Protein AF-A0A859FAZ6-F1 (afdb_monomer)

Sequence (231 aa):
MNSRKVVFLFNSTLLIGTGFGFLMGFVLDFQTHINDIANFSFGGLFTIAITAAIWTVIAQMGFFAYLTIHRFGLGIFKSTSLWNKVQLVIIAFALFDLMFFRHYFFAEEGELVYGYAIMPLLLLGYALIVAYIKVRETDRSAFIPTIFFMVVVTSIEWIPALRENDMTFLLNAIVALLVANTWQILVLHRLHRQPNGKQPNVAAVQQREEKELQERKQEASAKKKKKRRKK

Organism: NCBI:txid2592382

Solvent-accessible surface area (backbone atoms only — not comparable to full-atom values): 12167 Å² total; per-residue (Å²): 135,56,71,68,56,52,52,47,52,49,54,52,30,39,52,52,3,15,50,54,7,23,52,44,41,45,62,75,45,39,70,60,54,51,51,27,56,76,68,73,44,58,66,66,62,52,50,37,37,52,52,14,35,50,36,15,50,47,33,51,53,48,51,57,50,44,57,51,51,53,54,49,43,44,65,72,57,71,31,69,69,59,38,48,52,52,42,52,53,50,36,53,47,44,41,47,48,55,17,50,52,49,34,74,76,68,59,58,96,87,63,58,65,73,74,37,42,57,63,41,50,52,45,48,53,51,18,50,52,54,16,52,55,44,26,76,77,67,42,76,81,49,30,58,63,36,32,32,45,53,41,39,46,48,50,62,67,40,44,75,42,68,75,48,98,43,68,68,57,37,52,28,44,50,51,2,30,51,50,17,44,49,48,49,70,59,44,52,62,57,62,66,70,48,65,88,92,52,80,69,50,72,68,55,48,50,54,48,53,50,48,54,50,48,51,52,51,52,53,52,50,52,52,51,52,57,55,63,76,74,108

InterPro domains:
  IPR024164 KinB-signalling pathway activation protein [PF14089] (17-191)
  IPR024164 KinB-signalling pathway activation protein [PIRSF029886] (1-194)
  IPR024164 KinB-signalling pathway activation protein [SM01251] (17-192)

Mean predicted aligned error: 8.71 Å

pLDDT: mean 91.32, std 9.41, range [47.31, 98.75]

Secondary structure (DSSP, 8-state):
--HHHHHHHHHHHHHHHHHHHHHHHHHHTHHHHHHHHHTT--HHHHHHHHHHHHHHHHHHHHHHHHHHHHHHHHHHH--HHHHHHHHHHHHHHHHHHHHHHHHHHHPPTT--GGGGGHHHHHHHHHHHHHHHHHHHHS-GGGHHHHHHIIIIIHHHHHHHHHTS--HHHHHHHHHHHHHHHHHHHHHHHHHHHSPTT----HHHHHHHHHHHHHHHHHHHHHHHHHHHTT-

Structure (mmCIF, N/CA/C/O backbone):
data_AF-A0A859FAZ6-F1
#
_entry.id   AF-A0A859FAZ6-F1
#
loop_
_atom_site.group_PDB
_atom_site.id
_atom_site.type_symbol
_atom_site.label_atom_id
_atom_site.label_alt_id
_atom_site.label_comp_id
_atom_site.label_asym_id
_atom_site.label_entity_id
_atom_site.label_seq_id
_atom_site.pdbx_PDB_ins_code
_atom_site.Cartn_x
_atom_site.Cartn_y
_atom_site.Cartn_z
_atom_site.occupancy
_atom_site.B_iso_or_equiv
_atom_site.auth_seq_id
_atom_site.auth_comp_id
_atom_site.auth_asym_id
_atom_site.auth_atom_id
_atom_site.pdbx_PDB_model_num
ATOM 1 N N . MET A 1 1 ? -8.464 11.607 15.762 1.00 71.94 1 MET A N 1
ATOM 2 C CA . MET A 1 1 ? -7.135 12.043 15.268 1.00 71.94 1 MET A CA 1
ATOM 3 C C . MET A 1 1 ? -7.153 13.563 15.122 1.00 71.94 1 MET A C 1
ATOM 5 O O . MET A 1 1 ? -8.221 14.081 14.837 1.00 71.94 1 MET A O 1
ATOM 9 N N . ASN A 1 2 ? -6.051 14.281 15.363 1.00 85.94 2 ASN A N 1
ATOM 10 C CA . ASN A 1 2 ? -5.964 15.725 15.075 1.00 85.94 2 ASN A CA 1
ATOM 11 C C . ASN A 1 2 ? -5.147 15.963 13.792 1.00 85.94 2 ASN A C 1
ATOM 13 O O . ASN A 1 2 ? -4.460 15.047 13.335 1.00 85.94 2 ASN A O 1
ATOM 17 N N . SER A 1 3 ? -5.183 17.177 13.236 1.00 87.31 3 SER A N 1
ATOM 18 C CA . SER A 1 3 ? -4.532 17.487 11.953 1.00 87.31 3 SER A CA 1
ATOM 19 C C . SER A 1 3 ? -3.029 17.197 11.956 1.00 87.31 3 SER A C 1
ATOM 21 O O . SER A 1 3 ? -2.509 16.657 10.989 1.00 87.31 3 SER A O 1
ATOM 23 N N . ARG A 1 4 ? -2.331 17.440 13.076 1.00 88.38 4 ARG A N 1
ATOM 24 C CA . ARG A 1 4 ? -0.891 17.142 13.200 1.00 88.38 4 ARG A CA 1
ATOM 25 C C . ARG A 1 4 ? -0.574 15.658 12.998 1.00 88.38 4 ARG A C 1
ATOM 27 O O . ARG A 1 4 ? 0.403 15.330 12.339 1.00 88.38 4 ARG A O 1
ATOM 34 N N . LYS A 1 5 ? -1.400 14.760 13.542 1.00 89.62 5 LYS A N 1
ATOM 35 C CA . LYS A 1 5 ? -1.218 13.307 13.386 1.00 89.62 5 LYS A CA 1
ATOM 36 C C . LYS A 1 5 ? -1.544 12.829 11.975 1.00 89.62 5 LYS A C 1
ATOM 38 O O . LYS A 1 5 ? -0.875 11.926 11.493 1.00 89.62 5 LYS A O 1
ATOM 43 N N . VAL A 1 6 ? -2.539 13.438 11.325 1.00 90.94 6 VAL A N 1
ATOM 44 C CA . VAL A 1 6 ? -2.858 13.158 9.915 1.00 90.94 6 VAL A CA 1
ATOM 45 C C . VAL A 1 6 ? -1.680 13.561 9.029 1.00 90.94 6 VAL A C 1
ATOM 47 O O . VAL A 1 6 ? -1.211 12.742 8.251 1.00 90.94 6 VAL A O 1
ATOM 50 N N . VAL A 1 7 ? -1.151 14.776 9.208 1.00 93.62 7 VAL A N 1
ATOM 51 C CA . VAL A 1 7 ? 0.014 15.273 8.456 1.00 93.62 7 VAL A CA 1
ATOM 52 C C . VAL A 1 7 ? 1.252 14.418 8.721 1.00 93.62 7 VAL A C 1
ATOM 54 O O . VAL A 1 7 ? 1.963 14.071 7.786 1.00 93.62 7 VAL A O 1
ATOM 57 N N . PHE A 1 8 ? 1.496 14.018 9.974 1.00 94.94 8 PHE A N 1
ATOM 58 C CA . PHE A 1 8 ? 2.582 13.090 10.296 1.00 94.94 8 PHE A CA 1
ATOM 59 C C . PHE A 1 8 ? 2.412 11.747 9.580 1.00 94.94 8 PHE A C 1
ATOM 61 O O . PHE A 1 8 ? 3.362 11.264 8.968 1.00 94.94 8 PHE A O 1
ATOM 68 N N . LEU A 1 9 ? 1.222 11.139 9.642 1.00 95.62 9 LEU A N 1
ATOM 69 C CA . LEU A 1 9 ? 0.952 9.868 8.972 1.00 95.62 9 LEU A CA 1
ATOM 70 C C . LEU A 1 9 ? 1.162 10.001 7.464 1.00 95.62 9 LEU A C 1
ATOM 72 O O . LEU A 1 9 ? 1.828 9.160 6.875 1.00 95.62 9 LEU A O 1
ATOM 76 N N . PHE A 1 10 ? 0.653 11.077 6.867 1.00 96.44 10 PHE A N 1
ATOM 77 C CA . PHE A 1 10 ? 0.827 11.375 5.453 1.00 96.44 10 PHE A CA 1
ATOM 78 C C . PHE A 1 10 ? 2.316 11.491 5.098 1.00 96.44 10 PHE A C 1
ATOM 80 O O . PHE A 1 10 ? 2.834 10.668 4.354 1.00 96.44 10 PHE A O 1
ATOM 87 N N . ASN A 1 11 ? 3.052 12.422 5.707 1.00 97.38 11 ASN A N 1
ATOM 88 C CA . ASN A 1 11 ? 4.456 12.657 5.358 1.00 97.38 11 ASN A CA 1
ATOM 89 C C . ASN A 1 11 ? 5.357 11.449 5.649 1.00 97.38 11 ASN A C 1
ATOM 91 O O . ASN A 1 11 ? 6.229 11.136 4.846 1.00 97.38 11 ASN A O 1
ATOM 95 N N . SER A 1 12 ? 5.144 10.746 6.768 1.00 97.69 12 SER A N 1
ATOM 96 C CA . SER A 1 12 ? 5.925 9.541 7.085 1.00 97.69 12 SER A CA 1
ATOM 97 C C . SER A 1 12 ? 5.640 8.399 6.114 1.00 97.69 12 SER A C 1
ATOM 99 O O . SER A 1 12 ? 6.580 7.752 5.668 1.00 97.69 12 SER A O 1
ATOM 101 N N . THR A 1 13 ? 4.375 8.189 5.731 1.00 97.94 13 THR A N 1
ATOM 102 C CA . THR A 1 13 ? 4.030 7.197 4.702 1.00 97.94 13 THR A CA 1
ATOM 103 C C . THR A 1 13 ? 4.660 7.576 3.371 1.00 97.94 13 THR A C 1
ATOM 105 O O . THR A 1 13 ? 5.295 6.728 2.760 1.00 97.94 13 THR A O 1
ATOM 108 N N . LEU A 1 14 ? 4.529 8.845 2.956 1.00 98.12 14 LEU A N 1
ATOM 109 C CA . LEU A 1 14 ? 5.081 9.344 1.699 1.00 98.12 14 LEU A CA 1
ATOM 110 C C . LEU A 1 14 ? 6.587 9.096 1.635 1.00 98.12 14 LEU A C 1
ATOM 112 O O . LEU A 1 14 ? 7.068 8.517 0.670 1.00 98.12 14 LEU A O 1
ATOM 116 N N . LEU A 1 15 ? 7.317 9.465 2.686 1.00 98.25 15 LEU A N 1
ATOM 117 C CA . LEU A 1 15 ? 8.766 9.313 2.742 1.00 98.25 15 LEU A CA 1
ATOM 118 C C . LEU A 1 15 ? 9.205 7.841 2.762 1.00 98.25 15 LEU A C 1
ATOM 120 O O . LEU A 1 15 ? 10.119 7.471 2.032 1.00 98.25 15 LEU A O 1
ATOM 124 N N . ILE A 1 16 ? 8.554 6.996 3.566 1.00 98.19 16 ILE A N 1
ATOM 125 C CA . ILE A 1 16 ? 8.920 5.579 3.696 1.00 98.19 16 ILE A CA 1
ATOM 126 C C . ILE A 1 16 ? 8.551 4.802 2.424 1.00 98.19 16 ILE A C 1
ATOM 128 O O . ILE A 1 16 ? 9.395 4.089 1.889 1.00 98.19 16 ILE A O 1
ATOM 132 N N . GLY A 1 17 ? 7.332 4.966 1.905 1.00 98.06 17 GLY A N 1
ATOM 133 C CA . GLY A 1 17 ? 6.891 4.312 0.669 1.00 98.06 17 GLY A CA 1
ATOM 134 C C . GLY A 1 17 ? 7.723 4.745 -0.536 1.00 98.06 17 GLY A C 1
ATOM 135 O O . GLY A 1 17 ? 8.262 3.893 -1.241 1.00 98.06 17 GLY A O 1
ATOM 136 N N . THR A 1 18 ? 7.936 6.057 -0.708 1.00 98.25 18 THR A N 1
ATOM 137 C CA . THR A 1 18 ? 8.778 6.582 -1.795 1.00 98.25 18 THR A CA 1
ATOM 138 C C . THR A 1 18 ? 10.213 6.096 -1.654 1.00 98.25 18 THR A C 1
ATOM 140 O O . THR A 1 18 ? 10.812 5.698 -2.642 1.00 98.25 18 THR A O 1
ATOM 143 N N . GLY A 1 19 ? 10.766 6.082 -0.437 1.00 98.19 19 GLY A N 1
ATOM 144 C CA . GLY A 1 19 ? 12.132 5.629 -0.191 1.00 98.19 19 GLY A CA 1
ATOM 145 C C . GLY A 1 19 ? 12.348 4.164 -0.572 1.00 98.19 19 GLY A C 1
ATOM 146 O O . GLY A 1 19 ? 13.269 3.858 -1.322 1.00 98.19 19 GLY A O 1
ATOM 147 N N . PHE A 1 20 ? 11.484 3.255 -0.115 1.00 97.94 20 PHE A N 1
ATOM 148 C CA . PHE A 1 20 ? 11.601 1.835 -0.466 1.00 97.94 20 PHE A CA 1
ATOM 149 C C . PHE A 1 20 ? 11.246 1.555 -1.933 1.00 97.94 20 PHE A C 1
ATOM 151 O O . PHE A 1 20 ? 11.905 0.728 -2.559 1.00 97.94 20 PHE A O 1
ATOM 158 N N . GLY A 1 21 ? 10.264 2.257 -2.506 1.00 97.06 21 GLY A N 1
ATOM 159 C CA . GLY A 1 21 ? 9.939 2.151 -3.931 1.00 97.06 21 GLY A CA 1
ATOM 160 C C . GLY A 1 21 ? 11.066 2.668 -4.831 1.00 97.06 21 GLY A C 1
ATOM 161 O O . GLY A 1 21 ? 11.397 2.032 -5.829 1.00 97.06 21 GLY A O 1
ATOM 162 N N . PHE A 1 22 ? 11.718 3.768 -4.446 1.00 97.12 22 PHE A N 1
ATOM 163 C CA . PHE A 1 22 ? 12.912 4.285 -5.114 1.00 97.12 22 PHE A CA 1
ATOM 164 C C . PHE A 1 22 ? 14.051 3.269 -5.058 1.00 97.12 22 PHE A C 1
ATOM 166 O O . PHE A 1 22 ? 14.628 2.951 -6.092 1.00 97.12 22 PHE A O 1
ATOM 173 N N . LEU A 1 23 ? 14.340 2.714 -3.874 1.00 97.38 23 LEU A N 1
ATOM 174 C CA . LEU A 1 23 ? 15.365 1.678 -3.720 1.00 97.38 23 LEU A CA 1
ATOM 175 C C . LEU A 1 23 ? 15.068 0.462 -4.600 1.00 97.38 23 LEU A C 1
ATOM 177 O O . LEU A 1 23 ? 15.973 -0.051 -5.248 1.00 97.38 23 LEU A O 1
ATOM 181 N N . MET A 1 24 ? 13.807 0.030 -4.665 1.00 96.56 24 MET A N 1
ATOM 182 C CA . MET A 1 24 ? 13.418 -1.089 -5.517 1.00 96.56 24 MET A CA 1
ATOM 183 C C . MET A 1 24 ? 13.614 -0.770 -7.003 1.00 96.56 24 MET A C 1
ATOM 185 O O . MET A 1 24 ? 14.207 -1.570 -7.718 1.00 96.56 24 MET A O 1
ATOM 189 N N . GLY A 1 25 ? 13.163 0.398 -7.470 1.00 94.50 25 GLY A N 1
ATOM 190 C CA . GLY A 1 25 ? 13.340 0.821 -8.867 1.00 94.50 25 GLY A CA 1
ATOM 191 C C . GLY A 1 25 ? 14.808 0.963 -9.256 1.00 94.50 25 GLY A C 1
ATOM 192 O O . GLY A 1 25 ? 15.218 0.511 -10.318 1.00 94.50 25 GLY A O 1
ATOM 193 N N . PHE A 1 26 ? 15.618 1.501 -8.346 1.00 95.50 26 PHE A N 1
ATOM 194 C CA . PHE A 1 26 ? 17.058 1.597 -8.529 1.00 95.50 26 PHE A CA 1
ATOM 195 C C . PHE A 1 26 ? 17.720 0.217 -8.634 1.00 95.50 26 PHE A C 1
ATOM 197 O O . PHE A 1 26 ? 18.589 0.026 -9.474 1.00 95.50 26 PHE A O 1
ATOM 204 N N . VAL A 1 27 ? 17.319 -0.752 -7.803 1.00 96.12 27 VAL A N 1
ATOM 205 C CA . VAL A 1 27 ? 17.877 -2.116 -7.832 1.00 96.12 27 VAL A CA 1
ATOM 206 C C . VAL A 1 27 ? 17.471 -2.875 -9.096 1.00 96.12 27 VAL A C 1
ATOM 208 O O . VAL A 1 27 ? 18.296 -3.609 -9.636 1.00 96.12 27 VAL A O 1
ATOM 211 N N . LEU A 1 28 ? 16.236 -2.701 -9.573 1.00 93.94 28 LEU A N 1
ATOM 212 C CA . LEU A 1 28 ? 15.735 -3.396 -10.764 1.00 93.94 28 LEU A CA 1
ATOM 213 C C . LEU A 1 28 ? 16.517 -3.014 -12.031 1.00 93.94 28 LEU A C 1
ATOM 215 O O . LEU A 1 28 ? 16.890 -3.904 -12.788 1.00 93.94 28 LEU A O 1
ATOM 219 N N . ASP A 1 29 ? 16.870 -1.735 -12.190 1.00 90.38 29 ASP A N 1
ATOM 220 C CA . ASP A 1 29 ? 17.663 -1.236 -13.325 1.00 90.38 29 ASP A CA 1
ATOM 221 C C . ASP A 1 29 ? 19.025 -0.681 -12.872 1.00 90.38 29 ASP A C 1
ATOM 223 O O . ASP A 1 29 ? 19.455 0.406 -13.274 1.00 90.38 29 ASP A O 1
ATOM 227 N N . PHE A 1 30 ? 19.711 -1.414 -11.992 1.00 93.12 30 PHE A N 1
ATOM 228 C CA . PHE A 1 30 ? 20.917 -0.943 -11.299 1.00 93.12 30 PHE A CA 1
ATOM 229 C C . PHE A 1 30 ? 22.013 -0.433 -12.239 1.00 93.12 30 PHE A C 1
ATOM 231 O O . PHE A 1 30 ? 22.544 0.660 -12.040 1.00 93.12 30 PHE A O 1
ATOM 238 N N . GLN A 1 31 ? 22.344 -1.194 -13.287 1.00 92.19 31 GLN A N 1
ATOM 239 C CA . GLN A 1 31 ? 23.426 -0.822 -14.202 1.00 92.19 31 GLN A CA 1
ATOM 240 C C . GLN A 1 31 ? 23.118 0.480 -14.952 1.00 92.19 31 GLN A C 1
ATOM 242 O O . GLN A 1 31 ? 24.000 1.324 -15.108 1.00 92.19 31 GLN A O 1
ATOM 247 N N . THR A 1 32 ? 21.866 0.657 -15.378 1.00 90.44 32 THR A N 1
ATOM 248 C CA . THR A 1 32 ? 21.394 1.869 -16.057 1.00 90.44 32 THR A CA 1
ATOM 249 C C . THR A 1 32 ? 21.549 3.079 -15.148 1.00 90.44 32 THR A C 1
ATOM 251 O O . THR A 1 32 ? 22.182 4.060 -15.529 1.00 90.44 32 THR A O 1
ATOM 254 N N . HIS A 1 33 ? 21.077 2.976 -13.904 1.00 91.31 33 HIS A N 1
ATOM 255 C CA . HIS A 1 33 ? 21.133 4.084 -12.956 1.00 91.31 33 HIS A CA 1
ATOM 256 C C . HIS A 1 33 ? 22.562 4.419 -12.494 1.00 91.31 33 HIS A C 1
ATOM 258 O O . HIS A 1 33 ? 22.872 5.583 -12.248 1.00 91.31 33 HIS A O 1
ATOM 264 N N . ILE A 1 34 ? 23.459 3.432 -12.398 1.00 92.81 34 ILE A N 1
ATOM 265 C CA . ILE A 1 34 ? 24.883 3.681 -12.116 1.00 92.81 34 ILE A CA 1
ATOM 266 C C . ILE A 1 34 ? 25.556 4.420 -13.275 1.00 92.81 34 ILE A C 1
ATOM 268 O O . ILE A 1 34 ? 26.315 5.362 -13.040 1.00 92.81 34 ILE A O 1
ATOM 272 N N . ASN A 1 35 ? 25.258 4.033 -14.516 1.00 92.31 35 ASN A N 1
ATOM 273 C CA . ASN A 1 35 ? 25.776 4.724 -15.695 1.00 92.31 35 ASN A CA 1
ATOM 274 C C . ASN A 1 35 ? 25.237 6.161 -15.781 1.00 92.31 35 ASN A C 1
ATOM 276 O O . ASN A 1 35 ? 25.992 7.085 -16.077 1.00 92.31 35 ASN A O 1
ATOM 280 N N . ASP A 1 36 ? 23.959 6.364 -15.471 1.00 91.56 36 ASP A N 1
ATOM 281 C CA . ASP A 1 36 ? 23.324 7.681 -15.379 1.00 91.56 36 ASP A CA 1
ATOM 282 C C . ASP A 1 36 ? 24.048 8.594 -14.378 1.00 91.56 36 ASP A C 1
ATOM 284 O O . ASP A 1 36 ? 24.416 9.721 -14.717 1.00 91.56 36 ASP A O 1
ATOM 288 N N . ILE A 1 37 ? 24.352 8.083 -13.179 1.00 92.62 37 ILE A N 1
ATOM 289 C CA . ILE A 1 37 ? 25.122 8.813 -12.160 1.00 92.62 37 ILE A CA 1
ATOM 290 C C . ILE A 1 37 ? 26.527 9.149 -12.669 1.00 92.62 37 ILE A C 1
ATOM 292 O O . ILE A 1 37 ? 26.977 10.284 -12.507 1.00 92.62 37 ILE A O 1
ATOM 296 N N . ALA A 1 38 ? 27.215 8.190 -13.297 1.00 93.31 38 ALA A N 1
ATOM 297 C CA . ALA A 1 38 ? 28.559 8.398 -13.837 1.00 93.31 38 ALA A CA 1
ATOM 298 C C . ALA A 1 38 ? 28.592 9.479 -14.932 1.00 93.31 38 ALA A C 1
ATOM 300 O O . ALA A 1 38 ? 29.560 10.231 -15.033 1.00 93.31 38 ALA A O 1
ATOM 301 N N . ASN A 1 39 ? 27.512 9.593 -15.707 1.00 93.88 39 ASN A N 1
ATOM 302 C CA . ASN A 1 39 ? 27.347 10.580 -16.771 1.00 93.88 39 ASN A CA 1
ATOM 303 C C . ASN A 1 39 ? 26.710 11.900 -16.295 1.00 93.88 39 ASN A C 1
ATOM 305 O O . ASN A 1 39 ? 26.372 12.740 -17.128 1.00 93.88 39 ASN A O 1
ATOM 309 N N . PHE A 1 40 ? 26.520 12.098 -14.983 1.00 92.75 40 PHE A N 1
ATOM 310 C CA . PHE A 1 40 ? 25.820 13.257 -14.404 1.00 92.75 40 PHE A CA 1
ATOM 311 C C . PHE A 1 40 ? 24.389 13.465 -14.951 1.00 92.75 40 PHE A C 1
ATOM 313 O O . PHE A 1 40 ? 23.863 14.580 -14.958 1.00 92.75 40 PHE A O 1
ATOM 320 N N . SER A 1 41 ? 23.735 12.383 -15.378 1.00 93.19 41 SER A N 1
ATOM 321 C CA . SER A 1 41 ? 22.346 12.357 -15.837 1.00 93.19 41 SER A CA 1
ATOM 322 C C . SER A 1 41 ? 21.430 11.896 -14.704 1.00 93.19 41 SER A C 1
ATOM 324 O O . SER A 1 41 ? 21.354 10.718 -14.384 1.00 93.19 41 SER A O 1
ATOM 326 N N . PHE A 1 42 ? 20.697 12.817 -14.077 1.00 92.12 42 PHE A N 1
ATOM 327 C CA . PHE A 1 42 ? 19.820 12.483 -12.941 1.00 92.12 42 PHE A CA 1
ATOM 328 C C . PHE A 1 42 ? 18.353 12.242 -13.335 1.00 92.12 42 PHE A C 1
ATOM 330 O O . PHE A 1 42 ? 17.520 11.974 -12.468 1.00 92.12 42 PHE A O 1
ATOM 337 N N . GLY A 1 43 ? 18.013 12.327 -14.627 1.00 92.50 43 GLY A N 1
ATOM 338 C CA . GLY A 1 43 ? 16.631 12.218 -15.110 1.00 92.50 43 GLY A CA 1
ATOM 339 C C . GLY A 1 43 ? 15.961 10.885 -14.756 1.00 92.50 43 GLY A C 1
ATOM 340 O O . GLY A 1 43 ? 14.820 10.877 -14.285 1.00 92.50 43 GLY A O 1
ATOM 341 N N . GLY A 1 44 ? 16.686 9.769 -14.900 1.00 91.19 44 GLY A N 1
ATOM 342 C CA . GLY A 1 44 ? 16.200 8.438 -14.518 1.00 91.19 44 GLY A CA 1
ATOM 343 C C . GLY A 1 44 ? 15.898 8.344 -13.022 1.00 91.19 44 GLY A C 1
ATOM 344 O O . GLY A 1 44 ? 14.798 7.959 -12.628 1.00 91.19 44 GLY A O 1
ATOM 345 N N . LEU A 1 45 ? 16.817 8.840 -12.185 1.00 93.00 45 LEU A N 1
ATOM 346 C CA . LEU A 1 45 ? 16.666 8.869 -10.726 1.00 93.00 45 LEU A CA 1
ATOM 347 C C . LEU A 1 45 ? 15.451 9.689 -10.265 1.00 93.00 45 LEU A C 1
ATOM 349 O O . LEU A 1 45 ? 14.710 9.260 -9.380 1.00 93.00 45 LEU A O 1
ATOM 353 N N . PHE A 1 46 ? 15.203 10.849 -10.878 1.00 94.56 46 PHE A N 1
ATOM 354 C CA . PHE A 1 46 ? 13.990 11.620 -10.593 1.00 94.56 46 PHE A CA 1
ATOM 355 C C . PHE A 1 46 ? 12.724 10.876 -11.023 1.00 94.56 46 PHE A C 1
ATOM 357 O O . PHE A 1 46 ? 11.736 10.882 -10.290 1.00 94.56 46 PHE A O 1
ATOM 364 N N . THR A 1 47 ? 12.759 10.197 -12.169 1.00 94.19 47 THR A N 1
ATOM 365 C CA . THR A 1 47 ? 11.613 9.440 -12.689 1.00 94.19 47 THR A CA 1
ATOM 366 C C . THR A 1 47 ? 11.225 8.298 -11.753 1.00 94.19 47 THR A C 1
ATOM 368 O O . THR A 1 47 ? 10.047 8.168 -11.408 1.00 94.19 47 THR A O 1
ATOM 371 N N . ILE A 1 48 ? 12.193 7.518 -11.256 1.00 94.56 48 ILE A N 1
ATOM 372 C CA . ILE A 1 48 ? 11.902 6.435 -10.302 1.00 94.56 48 ILE A CA 1
ATOM 373 C C . ILE A 1 48 ? 11.402 6.977 -8.957 1.00 94.56 48 ILE A C 1
ATOM 375 O O . ILE A 1 48 ? 10.488 6.403 -8.366 1.00 94.56 48 ILE A O 1
ATOM 379 N N . ALA A 1 49 ? 11.930 8.115 -8.489 1.00 96.25 49 ALA A N 1
ATOM 380 C CA . ALA A 1 49 ? 11.485 8.743 -7.247 1.00 96.25 49 ALA A CA 1
ATOM 381 C C . ALA A 1 49 ? 10.037 9.240 -7.355 1.00 96.25 49 ALA A C 1
ATOM 383 O O . ALA A 1 49 ? 9.225 8.987 -6.466 1.00 96.25 49 ALA A O 1
ATOM 384 N N . ILE A 1 50 ? 9.696 9.910 -8.459 1.00 97.25 50 ILE A N 1
ATOM 385 C CA . ILE A 1 50 ? 8.337 10.396 -8.720 1.00 97.25 50 ILE A CA 1
ATOM 386 C C . ILE A 1 50 ? 7.370 9.218 -8.868 1.00 97.25 50 ILE A C 1
ATOM 388 O O . ILE A 1 50 ? 6.295 9.239 -8.275 1.00 97.25 50 ILE A O 1
ATOM 392 N N . THR A 1 51 ? 7.762 8.169 -9.591 1.00 96.06 51 THR A N 1
ATOM 393 C CA . THR A 1 51 ? 6.935 6.965 -9.769 1.00 96.06 51 THR A CA 1
ATOM 394 C C . THR A 1 51 ? 6.638 6.291 -8.428 1.00 96.06 51 THR A C 1
ATOM 396 O O . THR A 1 51 ? 5.478 6.022 -8.110 1.00 96.06 51 THR A O 1
ATOM 399 N N . ALA A 1 52 ? 7.654 6.106 -7.580 1.00 97.62 52 ALA A N 1
ATOM 400 C CA . ALA A 1 52 ? 7.477 5.571 -6.231 1.00 97.62 52 ALA A CA 1
ATOM 401 C C . ALA A 1 52 ? 6.589 6.471 -5.347 1.00 97.62 52 ALA A C 1
ATOM 403 O O . ALA A 1 52 ? 5.765 5.974 -4.569 1.00 97.62 52 ALA A O 1
ATOM 404 N N . ALA A 1 53 ? 6.713 7.795 -5.483 1.00 98.19 53 ALA A N 1
ATOM 405 C CA . ALA A 1 53 ? 5.861 8.748 -4.781 1.00 98.19 53 ALA A CA 1
ATOM 406 C C . ALA A 1 53 ? 4.397 8.651 -5.227 1.00 98.19 53 ALA A C 1
ATOM 408 O O . ALA A 1 53 ? 3.511 8.664 -4.375 1.00 98.19 53 ALA A O 1
ATOM 409 N N . ILE A 1 54 ? 4.133 8.481 -6.527 1.00 98.12 54 ILE A N 1
ATOM 410 C CA . ILE A 1 54 ? 2.778 8.292 -7.065 1.00 98.12 54 ILE A CA 1
ATOM 411 C C . ILE A 1 54 ? 2.133 7.043 -6.459 1.00 98.12 54 ILE A C 1
ATOM 413 O O . ILE A 1 54 ? 1.031 7.139 -5.918 1.00 98.12 54 ILE A O 1
ATOM 417 N N . TRP A 1 55 ? 2.827 5.900 -6.457 1.00 98.38 55 TRP A N 1
ATOM 418 C CA . TRP A 1 55 ? 2.321 4.678 -5.819 1.00 98.38 55 TRP A CA 1
ATOM 419 C C . TRP A 1 55 ? 2.031 4.877 -4.334 1.00 98.38 55 TRP A C 1
ATOM 421 O O . TRP A 1 55 ? 0.999 4.444 -3.824 1.00 98.38 55 TRP A O 1
ATOM 431 N N . THR A 1 56 ? 2.895 5.611 -3.640 1.00 98.38 56 THR A N 1
ATOM 432 C CA . THR A 1 56 ? 2.700 5.904 -2.220 1.00 98.38 56 THR A CA 1
ATOM 433 C C . THR A 1 56 ? 1.498 6.824 -1.970 1.00 98.38 56 THR A C 1
ATOM 435 O O . THR A 1 56 ? 0.772 6.641 -0.993 1.00 98.38 56 THR A O 1
ATOM 438 N N . VAL A 1 57 ? 1.242 7.796 -2.849 1.00 98.25 57 VAL A N 1
ATOM 439 C CA . VAL A 1 57 ? 0.045 8.652 -2.786 1.00 98.25 57 VAL A CA 1
ATOM 440 C C . VAL A 1 57 ? -1.226 7.853 -3.098 1.00 98.25 57 VAL A C 1
ATOM 442 O O . VAL A 1 57 ? -2.246 8.054 -2.435 1.00 98.25 57 VAL A O 1
ATOM 445 N N . ILE A 1 58 ? -1.170 6.907 -4.041 1.00 98.44 58 ILE A N 1
ATOM 446 C CA . ILE A 1 58 ? -2.276 5.979 -4.323 1.00 98.44 58 ILE A CA 1
ATOM 447 C C . ILE A 1 58 ? -2.614 5.162 -3.064 1.00 98.44 58 ILE A C 1
ATOM 449 O O . ILE A 1 58 ? -3.774 5.163 -2.646 1.00 98.44 58 ILE A O 1
ATOM 453 N N . ALA A 1 59 ? -1.607 4.587 -2.397 1.00 98.56 59 ALA A N 1
ATOM 454 C CA . ALA A 1 59 ? -1.762 3.899 -1.108 1.00 98.56 59 ALA A CA 1
ATOM 455 C C . ALA A 1 59 ? -2.387 4.796 -0.020 1.00 98.56 59 ALA A C 1
ATOM 457 O O . ALA A 1 59 ? -3.243 4.389 0.766 1.00 98.56 59 ALA A O 1
ATOM 458 N N . GLN A 1 60 ? -2.016 6.079 0.031 1.00 97.94 60 GLN A N 1
ATOM 459 C CA . GLN A 1 60 ? -2.640 7.041 0.947 1.00 97.94 60 GLN A CA 1
ATOM 460 C C . GLN A 1 60 ? -4.120 7.254 0.684 1.00 97.94 60 GLN A C 1
ATOM 462 O O . GLN A 1 60 ? -4.915 7.236 1.629 1.00 97.94 60 GLN A O 1
ATOM 467 N N . MET A 1 61 ? -4.493 7.440 -0.576 1.00 97.88 61 MET A N 1
ATOM 468 C CA . MET A 1 61 ? -5.889 7.587 -0.956 1.00 97.88 61 MET A CA 1
ATOM 469 C C . MET A 1 61 ? -6.692 6.334 -0.583 1.00 97.88 61 MET A C 1
ATOM 471 O O . MET A 1 61 ? -7.739 6.456 0.062 1.00 97.88 61 MET A O 1
ATOM 475 N N . GLY A 1 62 ? -6.199 5.140 -0.924 1.00 97.94 62 GLY A N 1
ATOM 476 C CA . GLY A 1 62 ? -6.899 3.891 -0.631 1.00 97.94 62 GLY A CA 1
ATOM 477 C C . GLY A 1 62 ? -6.984 3.588 0.865 1.00 97.94 62 GLY A C 1
ATOM 478 O O . GLY A 1 62 ? -8.044 3.176 1.341 1.00 97.94 62 GLY A O 1
ATOM 479 N N . PHE A 1 63 ? -5.966 3.924 1.659 1.00 98.00 63 PHE A N 1
ATOM 480 C CA . PHE A 1 63 ? -6.038 3.835 3.120 1.00 98.00 63 PHE A CA 1
ATOM 481 C C . PHE A 1 63 ? -7.144 4.706 3.728 1.00 98.00 63 PHE A C 1
ATOM 483 O O . PHE A 1 63 ? -7.925 4.234 4.560 1.00 98.00 63 PHE A O 1
ATOM 490 N N . PHE A 1 64 ? -7.266 5.971 3.320 1.00 95.88 64 PHE A N 1
ATOM 491 C CA . PHE A 1 64 ? -8.338 6.833 3.831 1.00 95.88 64 PHE A CA 1
ATOM 492 C C . PHE A 1 64 ? -9.725 6.397 3.339 1.00 95.88 64 PHE A C 1
ATOM 494 O O . PHE A 1 64 ? -10.692 6.432 4.114 1.00 95.88 64 PHE A O 1
ATOM 501 N N . ALA A 1 65 ? -9.826 5.929 2.092 1.00 97.69 65 ALA A N 1
ATOM 502 C CA . ALA A 1 65 ? -11.049 5.326 1.570 1.00 97.69 65 ALA A CA 1
ATOM 503 C C . ALA A 1 65 ? -11.446 4.092 2.396 1.00 97.69 65 ALA A C 1
ATOM 505 O O . ALA A 1 65 ? -12.595 3.974 2.827 1.00 97.69 65 ALA A O 1
ATOM 506 N N . TYR A 1 66 ? -10.485 3.229 2.724 1.00 97.69 66 TYR A N 1
ATOM 507 C CA . TYR A 1 66 ? -10.700 2.054 3.559 1.00 97.69 66 TYR A CA 1
ATOM 508 C C . TYR A 1 66 ? -11.224 2.402 4.953 1.00 97.69 66 TYR A C 1
ATOM 510 O O . TYR A 1 66 ? -12.199 1.800 5.400 1.00 97.69 66 TYR A O 1
ATOM 518 N N . LEU A 1 67 ? -10.633 3.385 5.643 1.00 95.44 67 LEU A N 1
ATOM 519 C CA . LEU A 1 67 ? -11.123 3.804 6.964 1.00 95.44 67 LEU A CA 1
ATOM 520 C C . LEU A 1 67 ? -12.591 4.246 6.914 1.00 95.44 67 LEU A C 1
ATOM 522 O O . LEU A 1 67 ? -13.361 3.972 7.839 1.00 95.44 67 LEU A O 1
ATOM 526 N N . THR A 1 68 ? -12.979 4.896 5.819 1.00 95.25 68 THR A N 1
ATOM 527 C CA . THR A 1 68 ? -14.353 5.336 5.573 1.00 95.25 68 THR A CA 1
ATOM 528 C C . THR A 1 68 ? -15.277 4.145 5.317 1.00 95.25 68 THR A C 1
ATOM 530 O O . THR A 1 68 ? -16.288 3.999 6.006 1.00 95.25 68 THR A O 1
ATOM 533 N N . ILE A 1 69 ? -14.898 3.242 4.407 1.00 95.38 69 ILE A N 1
ATOM 534 C CA . ILE A 1 69 ? -15.645 2.014 4.093 1.00 95.38 69 ILE A CA 1
ATOM 535 C C . ILE A 1 69 ? -15.816 1.148 5.339 1.00 95.38 69 ILE A C 1
ATOM 537 O O . ILE A 1 69 ? -16.915 0.684 5.618 1.00 95.38 69 ILE A O 1
ATOM 541 N N . HIS A 1 70 ? -14.759 0.960 6.127 1.00 94.69 70 HIS A N 1
ATOM 542 C CA . HIS A 1 70 ? -14.811 0.163 7.346 1.00 94.69 70 HIS A CA 1
ATOM 543 C C . HIS A 1 70 ? -15.781 0.766 8.372 1.00 94.69 70 HIS A C 1
ATOM 545 O O . HIS A 1 70 ? -16.579 0.044 8.974 1.00 94.69 70 HIS A O 1
ATOM 551 N N . ARG A 1 71 ? -15.764 2.096 8.537 1.00 92.69 71 ARG A N 1
ATOM 552 C CA . ARG A 1 71 ? -16.687 2.800 9.436 1.00 92.69 71 ARG A CA 1
ATOM 553 C C . ARG A 1 71 ? -18.140 2.669 8.978 1.00 92.69 71 ARG A C 1
ATOM 555 O O . ARG A 1 71 ? -19.007 2.410 9.812 1.00 92.69 71 ARG A O 1
ATOM 562 N N . PHE A 1 72 ? -18.410 2.822 7.684 1.00 94.38 72 PHE A N 1
ATOM 563 C CA . PHE A 1 72 ? -19.758 2.637 7.146 1.00 94.38 72 PHE A CA 1
ATOM 564 C C . PHE A 1 72 ? -20.208 1.179 7.189 1.00 94.38 72 PHE A C 1
ATOM 566 O O . PHE A 1 72 ? -21.344 0.922 7.572 1.00 94.38 72 PHE A O 1
ATOM 573 N N . GLY A 1 73 ? -19.321 0.224 6.909 1.00 92.31 73 GLY A N 1
ATOM 574 C CA . GLY A 1 73 ? -19.602 -1.206 7.012 1.00 92.31 73 GLY A CA 1
ATOM 575 C C . GLY A 1 73 ? -20.084 -1.587 8.411 1.00 92.31 73 GLY A C 1
ATOM 576 O O . GLY A 1 73 ? -21.152 -2.178 8.559 1.00 92.31 73 GLY A O 1
ATOM 577 N N . LEU A 1 74 ? -19.377 -1.154 9.459 1.00 92.75 74 LEU A N 1
ATOM 578 C CA . LEU A 1 74 ? -19.826 -1.374 10.839 1.00 92.75 74 LEU A CA 1
ATOM 579 C C . LEU A 1 74 ? -21.189 -0.722 11.134 1.00 92.75 74 LEU A C 1
ATOM 581 O O . LEU A 1 74 ? -22.008 -1.320 11.832 1.00 92.75 74 LEU A O 1
ATOM 585 N N . GLY A 1 75 ? -21.453 0.469 10.587 1.00 91.44 75 GLY A N 1
ATOM 586 C CA . GLY A 1 75 ? -22.740 1.157 10.736 1.00 91.44 75 GLY A CA 1
ATOM 587 C C . GLY A 1 75 ? -23.908 0.452 10.033 1.00 91.44 75 GLY A C 1
ATOM 588 O O . GLY A 1 75 ? -24.998 0.371 10.596 1.00 91.44 75 GLY A O 1
ATOM 589 N N . ILE A 1 76 ? -23.677 -0.090 8.834 1.00 94.69 76 ILE A N 1
ATOM 590 C CA . ILE A 1 76 ? -24.688 -0.772 8.012 1.00 94.69 76 ILE A CA 1
ATOM 591 C C . ILE A 1 76 ? -25.006 -2.157 8.579 1.00 94.69 76 ILE A C 1
ATOM 593 O O . ILE A 1 76 ? -26.169 -2.481 8.811 1.00 94.69 76 ILE A O 1
ATOM 597 N N . PHE A 1 77 ? -23.980 -2.972 8.839 1.00 92.94 77 PHE A N 1
ATOM 598 C CA . PHE A 1 77 ? -24.162 -4.355 9.288 1.00 92.94 77 PHE A CA 1
ATOM 599 C C . PHE A 1 77 ? -24.482 -4.469 10.781 1.00 92.94 77 PHE A C 1
ATOM 601 O O . PHE A 1 77 ? -24.901 -5.538 11.226 1.00 92.94 77 PHE A O 1
ATOM 608 N N . LYS A 1 78 ? -24.269 -3.398 11.563 1.00 87.81 78 LYS A N 1
ATOM 609 C CA . LYS A 1 78 ? -24.557 -3.286 13.010 1.00 87.81 78 LYS A CA 1
ATOM 610 C C . LYS A 1 78 ? -23.906 -4.362 13.899 1.00 87.81 78 LYS A C 1
ATOM 612 O O . LYS A 1 78 ? -24.130 -4.386 15.105 1.00 87.81 78 LYS A O 1
ATOM 617 N N . SER A 1 79 ? -23.088 -5.244 13.326 1.00 91.19 79 SER A N 1
ATOM 618 C CA . SER A 1 79 ? -22.394 -6.344 13.988 1.00 91.19 79 SER A CA 1
ATOM 619 C C . SER A 1 79 ? -21.011 -6.525 13.376 1.00 91.19 79 SER A C 1
ATOM 621 O O . SER A 1 79 ? -20.873 -6.804 12.182 1.00 91.19 79 SER A O 1
ATOM 623 N N . THR A 1 80 ? -19.980 -6.436 14.216 1.00 90.50 80 THR A N 1
ATOM 624 C CA . THR A 1 80 ? -18.584 -6.664 13.819 1.00 90.50 80 THR A CA 1
ATOM 625 C C . THR A 1 80 ? -18.377 -8.067 13.251 1.00 90.50 80 THR A C 1
ATOM 627 O O . THR A 1 80 ? -17.624 -8.246 12.301 1.00 90.50 80 THR A O 1
ATOM 630 N N . SER A 1 81 ? -19.077 -9.072 13.790 1.00 92.31 81 SER A N 1
ATOM 631 C CA . SER A 1 81 ? -18.975 -10.456 13.310 1.00 92.31 81 SER A CA 1
ATOM 632 C C . SER A 1 81 ? -19.516 -10.605 11.886 1.00 92.31 81 SER A C 1
ATOM 634 O O . SER A 1 81 ? -18.880 -11.241 11.048 1.00 92.31 81 SER A O 1
ATOM 636 N N . LEU A 1 82 ? -20.659 -9.977 11.588 1.00 94.38 82 LEU A N 1
ATOM 637 C CA . LEU A 1 82 ? -21.244 -10.016 10.248 1.00 94.38 82 LEU A CA 1
ATOM 638 C C . LEU A 1 82 ? -20.366 -9.270 9.240 1.00 94.38 82 LEU A C 1
ATOM 640 O O . LEU A 1 82 ? -20.070 -9.810 8.177 1.00 94.38 82 LEU A O 1
ATOM 644 N N . TRP A 1 83 ? -19.886 -8.079 9.602 1.00 96.00 83 TRP A N 1
ATOM 645 C CA . TRP A 1 83 ? -18.985 -7.310 8.745 1.00 96.00 83 TRP A CA 1
ATOM 646 C C . TRP A 1 83 ? -17.689 -8.069 8.438 1.00 96.00 83 TRP A C 1
ATOM 648 O O . TRP A 1 83 ? -17.279 -8.149 7.284 1.00 96.00 83 TRP A O 1
ATOM 658 N N . ASN A 1 84 ? -17.093 -8.720 9.438 1.00 95.81 84 ASN A N 1
ATOM 659 C CA . ASN A 1 84 ? -15.902 -9.542 9.240 1.00 95.81 84 ASN A CA 1
ATOM 660 C C . ASN A 1 84 ? -16.150 -10.721 8.282 1.00 95.81 84 ASN A C 1
ATOM 662 O O . ASN A 1 84 ? -15.281 -11.045 7.477 1.00 95.81 84 ASN A O 1
ATOM 666 N N . LYS A 1 85 ? -17.330 -11.355 8.323 1.00 96.62 85 LYS A N 1
ATOM 667 C CA . LYS A 1 85 ? -17.688 -12.410 7.357 1.00 96.62 85 LYS A CA 1
ATOM 668 C C . LYS A 1 85 ? -17.791 -11.862 5.934 1.00 96.62 85 LYS A C 1
ATOM 670 O O . LYS A 1 85 ? -17.276 -12.487 5.014 1.00 96.62 85 LYS A O 1
ATOM 675 N N . VAL A 1 86 ? -18.398 -10.687 5.762 1.00 97.38 86 VAL A N 1
ATOM 676 C CA . VAL A 1 86 ? -18.464 -10.005 4.459 1.00 97.38 86 VAL A CA 1
ATOM 677 C C . VAL A 1 86 ? -17.059 -9.689 3.945 1.00 97.38 86 VAL A C 1
ATOM 679 O O . VAL A 1 86 ? -16.753 -9.975 2.792 1.00 97.38 86 VAL A O 1
ATOM 682 N N . GLN A 1 87 ? -16.171 -9.189 4.809 1.00 97.94 87 GLN A N 1
ATOM 683 C CA . GLN A 1 87 ? -14.775 -8.941 4.446 1.00 97.94 87 GLN A CA 1
ATOM 684 C C . GLN A 1 87 ? -14.058 -10.211 3.971 1.00 97.94 87 GLN A C 1
ATOM 686 O O . GLN A 1 87 ? -13.352 -10.150 2.972 1.00 97.94 87 GLN A O 1
ATOM 691 N N . LEU A 1 88 ? -14.257 -11.357 4.632 1.00 98.25 88 LEU A N 1
ATOM 692 C CA . LEU A 1 88 ? -13.663 -12.632 4.204 1.00 98.25 88 LEU A CA 1
ATOM 693 C C . LEU A 1 88 ? -14.122 -13.059 2.807 1.00 98.25 88 LEU A C 1
ATOM 695 O O . LEU A 1 88 ? -13.302 -13.515 2.015 1.00 98.25 88 LEU A O 1
ATOM 699 N N . VAL A 1 89 ? -15.406 -12.878 2.494 1.00 98.31 89 VAL A N 1
ATOM 700 C CA . VAL A 1 89 ? -15.940 -13.170 1.157 1.00 98.31 89 VAL A CA 1
ATOM 701 C C . VAL A 1 89 ? -15.291 -12.260 0.114 1.00 98.31 89 VAL A C 1
ATOM 703 O O . VAL A 1 89 ? -14.806 -12.748 -0.901 1.00 98.31 89 VAL A O 1
ATOM 706 N N . ILE A 1 90 ? -15.200 -10.955 0.385 1.00 98.31 90 ILE A N 1
ATOM 707 C CA . ILE A 1 90 ? -14.568 -9.997 -0.536 1.00 98.31 90 ILE A CA 1
ATOM 708 C C . ILE A 1 90 ? -13.068 -10.285 -0.706 1.00 98.31 90 ILE A C 1
ATOM 710 O O . ILE A 1 90 ? -12.556 -10.165 -1.812 1.00 98.31 90 ILE A O 1
ATOM 714 N N . ILE A 1 91 ? -12.363 -10.702 0.352 1.00 98.56 91 ILE A N 1
ATOM 715 C CA . ILE A 1 91 ? -10.960 -11.141 0.257 1.00 98.56 91 ILE A CA 1
ATOM 716 C C . ILE A 1 91 ? -10.838 -12.323 -0.709 1.00 98.56 91 ILE A C 1
ATOM 718 O O . ILE A 1 91 ? -9.970 -12.305 -1.577 1.00 98.56 91 ILE A O 1
ATOM 722 N N . ALA A 1 92 ? -11.701 -13.336 -0.575 1.00 98.25 92 ALA A N 1
ATOM 723 C CA . ALA A 1 92 ? -11.680 -14.498 -1.460 1.00 98.25 92 ALA A CA 1
ATOM 724 C C . ALA A 1 92 ? -11.929 -14.100 -2.924 1.00 98.25 92 ALA A C 1
ATOM 726 O O . ALA A 1 92 ? -11.195 -14.553 -3.800 1.00 98.25 92 ALA A O 1
ATOM 727 N N . PHE A 1 93 ? -12.893 -13.206 -3.172 1.00 98.06 93 PHE A N 1
ATOM 728 C CA . PHE A 1 93 ? -13.131 -12.649 -4.505 1.00 98.06 93 PHE A CA 1
ATOM 729 C C . PHE A 1 93 ? -11.923 -11.880 -5.034 1.00 98.06 93 PHE A C 1
ATOM 731 O O . PHE A 1 93 ? -11.475 -12.172 -6.129 1.00 98.06 93 PHE A O 1
ATOM 738 N N . ALA A 1 94 ? -11.327 -10.975 -4.255 1.00 97.88 94 ALA A N 1
ATOM 739 C CA . ALA A 1 94 ? -10.178 -10.191 -4.708 1.00 97.88 94 ALA A CA 1
ATOM 740 C C . ALA A 1 94 ? -8.967 -11.068 -5.077 1.00 97.88 94 ALA A C 1
ATOM 742 O O . ALA A 1 94 ? -8.289 -10.801 -6.065 1.00 97.88 94 ALA A O 1
ATOM 743 N N . LEU A 1 95 ? -8.699 -12.129 -4.307 1.00 97.69 95 LEU A N 1
ATOM 744 C CA . LEU A 1 95 ? -7.623 -13.079 -4.614 1.00 97.69 95 LEU A CA 1
ATOM 745 C C . LEU A 1 95 ? -7.919 -13.891 -5.877 1.00 97.69 95 LEU A C 1
ATOM 747 O O . LEU A 1 95 ? -7.019 -14.111 -6.688 1.00 97.69 95 LEU A O 1
ATOM 751 N N . PHE A 1 96 ? -9.169 -14.336 -6.034 1.00 96.25 96 PHE A N 1
ATOM 752 C CA . PHE A 1 96 ? -9.609 -15.034 -7.235 1.00 96.25 96 PHE A CA 1
ATOM 753 C C . PHE A 1 96 ? -9.523 -14.126 -8.463 1.00 96.25 96 PHE A C 1
ATOM 755 O O . PHE A 1 96 ? -8.931 -14.527 -9.455 1.00 96.25 96 PHE A O 1
ATOM 762 N N . ASP A 1 97 ? -10.031 -12.899 -8.375 1.00 95.19 97 ASP A N 1
ATOM 763 C CA . ASP A 1 97 ? -9.998 -11.901 -9.442 1.00 95.19 97 ASP A CA 1
ATOM 764 C C . ASP A 1 97 ? -8.557 -11.585 -9.846 1.00 95.19 97 ASP A C 1
ATOM 766 O O . ASP A 1 97 ? -8.246 -11.546 -11.034 1.00 95.19 97 ASP A O 1
ATOM 770 N N . LEU A 1 98 ? -7.647 -11.432 -8.877 1.00 94.62 98 LEU A N 1
ATOM 771 C CA . LEU A 1 98 ? -6.233 -11.189 -9.158 1.00 94.62 98 LEU A CA 1
ATOM 772 C C . LEU A 1 98 ? -5.608 -12.332 -9.973 1.00 94.62 98 LEU A C 1
ATOM 774 O O . LEU A 1 98 ? -4.878 -12.074 -10.927 1.00 94.62 98 LEU A O 1
ATOM 778 N N . MET A 1 99 ? -5.912 -13.586 -9.626 1.00 94.56 99 MET A N 1
ATOM 779 C CA . MET A 1 99 ? -5.468 -14.764 -10.380 1.00 94.56 99 MET A CA 1
ATOM 780 C C . MET A 1 99 ? -6.134 -14.831 -11.762 1.00 94.56 99 MET A C 1
ATOM 782 O O . MET A 1 99 ? -5.457 -14.988 -12.776 1.00 94.56 99 MET A O 1
ATOM 786 N N . PHE A 1 100 ? -7.462 -14.716 -11.797 1.00 93.88 100 PHE A N 1
ATOM 787 C CA . PHE A 1 100 ? -8.282 -14.914 -12.985 1.00 93.88 100 PHE A CA 1
ATOM 788 C C . PHE A 1 100 ? -8.017 -13.843 -14.038 1.00 93.88 100 PHE A C 1
ATOM 790 O O . PHE A 1 100 ? -7.752 -14.183 -15.185 1.00 93.88 100 PHE A O 1
ATOM 797 N N . PHE A 1 101 ? -8.035 -12.560 -13.664 1.00 92.62 101 PHE A N 1
ATOM 798 C CA . PHE A 1 101 ? -7.783 -11.481 -14.615 1.00 92.62 101 PHE A CA 1
ATOM 799 C C . PHE A 1 101 ? -6.344 -11.499 -15.116 1.00 92.62 101 PHE A C 1
ATOM 801 O O . PHE A 1 101 ? -6.125 -11.289 -16.305 1.00 92.62 101 PHE A O 1
ATOM 808 N N . ARG A 1 102 ? -5.360 -11.801 -14.258 1.00 91.19 102 ARG A N 1
ATOM 809 C CA . ARG A 1 102 ? -3.968 -11.910 -14.712 1.00 91.19 102 ARG A CA 1
ATOM 810 C C . ARG A 1 102 ? -3.811 -13.024 -15.747 1.00 91.19 102 ARG A C 1
ATOM 812 O O . ARG A 1 102 ? -3.187 -12.791 -16.774 1.00 91.19 102 ARG A O 1
ATOM 819 N N . HIS A 1 103 ? -4.420 -14.184 -15.514 1.00 92.44 103 HIS A N 1
ATOM 820 C CA . HIS A 1 103 ? -4.454 -15.252 -16.508 1.00 92.44 103 HIS A CA 1
ATOM 821 C C . HIS A 1 103 ? -5.191 -14.809 -17.784 1.00 92.44 103 HIS A C 1
ATOM 823 O O . HIS A 1 103 ? -4.651 -14.916 -18.875 1.00 92.44 103 HIS A O 1
ATOM 829 N N . TYR A 1 104 ? -6.387 -14.231 -17.657 1.00 91.50 104 TYR A N 1
ATOM 830 C CA . TYR A 1 104 ? -7.205 -13.804 -18.796 1.00 91.50 104 TYR A CA 1
ATOM 831 C C . TYR A 1 104 ? -6.497 -12.804 -19.727 1.00 91.50 104 TYR A C 1
ATOM 833 O O . TYR A 1 104 ? -6.708 -12.847 -20.935 1.00 91.50 104 TYR A O 1
ATOM 841 N N . PHE A 1 105 ? -5.675 -11.902 -19.183 1.00 89.31 105 PHE A N 1
ATOM 842 C CA . PHE A 1 105 ? -4.988 -10.880 -19.978 1.00 89.31 105 PHE A CA 1
ATOM 843 C C . PHE A 1 105 ? -3.619 -11.306 -20.525 1.00 89.31 105 PHE A C 1
ATOM 845 O O . PHE A 1 105 ? -3.194 -10.732 -21.525 1.00 89.31 105 PHE A O 1
ATOM 852 N N . PHE A 1 106 ? -2.921 -12.254 -19.888 1.00 90.31 106 PHE A N 1
ATOM 853 C CA . PHE A 1 106 ? -1.504 -12.523 -20.190 1.00 90.31 106 PHE A CA 1
ATOM 854 C C . PHE A 1 106 ? -1.145 -13.993 -20.406 1.00 90.31 106 PHE A C 1
ATOM 856 O O . PHE A 1 106 ? 0.016 -14.270 -20.687 1.00 90.31 106 PHE A O 1
ATOM 863 N N . ALA A 1 107 ? -2.092 -14.922 -20.271 1.00 88.81 107 ALA A N 1
ATOM 864 C CA . ALA A 1 107 ? -1.795 -16.333 -20.465 1.00 88.81 107 ALA A CA 1
ATOM 865 C C . ALA A 1 107 ? -1.560 -16.687 -21.931 1.00 88.81 107 ALA A C 1
ATOM 867 O O . ALA A 1 107 ? -2.326 -16.294 -22.813 1.00 88.81 107 ALA A O 1
ATOM 868 N N . GLU A 1 108 ? -0.519 -17.480 -22.165 1.00 88.12 108 GLU A N 1
ATOM 869 C CA . GLU A 1 108 ? -0.243 -18.091 -23.463 1.00 88.12 108 GLU A CA 1
ATOM 870 C C . GLU A 1 108 ? -1.036 -19.398 -23.642 1.00 88.12 108 GLU A C 1
ATOM 872 O O . GLU A 1 108 ? -1.580 -19.973 -22.690 1.00 88.12 108 GLU A O 1
ATOM 877 N N . GLU A 1 109 ? -1.126 -19.881 -24.885 1.00 83.31 109 GLU A N 1
ATOM 878 C CA . GLU A 1 109 ? -1.843 -21.119 -25.193 1.00 83.31 109 GLU A CA 1
ATOM 879 C C . GLU A 1 109 ? -1.286 -22.304 -24.387 1.00 83.31 109 GLU A C 1
ATOM 881 O O . GLU A 1 109 ? -0.109 -22.649 -24.463 1.00 83.31 109 GLU A O 1
ATOM 886 N N . GLY A 1 110 ? -2.163 -22.959 -23.622 1.00 81.25 110 GLY A N 1
ATOM 887 C CA . GLY A 1 110 ? -1.816 -24.129 -22.813 1.00 81.25 110 GLY A CA 1
ATOM 888 C C . GLY A 1 110 ? -1.397 -23.819 -21.374 1.00 81.25 110 GLY A C 1
ATOM 889 O O . GLY A 1 110 ? -1.246 -24.755 -20.585 1.00 81.25 110 GLY A O 1
ATOM 890 N N . GLU A 1 111 ? -1.273 -22.548 -20.984 1.00 86.56 111 GLU A N 1
ATOM 891 C CA . GLU A 1 111 ? -1.035 -22.208 -19.584 1.00 86.56 111 GLU A CA 1
ATOM 892 C C . GLU A 1 111 ? -2.270 -22.469 -18.716 1.00 86.56 111 GLU A C 1
ATOM 894 O O . GLU A 1 111 ? -3.406 -22.147 -19.061 1.00 86.56 111 GLU A O 1
ATOM 899 N N . LEU A 1 112 ? -2.049 -23.051 -17.538 1.00 87.12 112 LEU A N 1
ATOM 900 C CA . LEU A 1 112 ? -3.121 -23.336 -16.590 1.00 87.12 112 LEU A CA 1
ATOM 901 C C . LEU A 1 112 ? -3.351 -22.142 -15.661 1.00 87.12 112 LEU A C 1
ATOM 903 O O . LEU A 1 112 ? -2.406 -21.587 -15.100 1.00 87.12 112 LEU A O 1
ATOM 907 N N . VAL A 1 113 ? -4.622 -21.837 -15.386 1.00 82.88 113 VAL A N 1
ATOM 908 C CA . VAL A 1 113 ? -5.048 -20.774 -14.452 1.00 82.88 113 VAL A CA 1
ATOM 909 C C . VAL A 1 113 ? -4.346 -20.880 -13.091 1.00 82.88 113 VAL A C 1
ATOM 911 O O . VAL A 1 113 ? -3.968 -19.874 -12.498 1.00 82.88 113 VAL A O 1
ATOM 914 N N . TYR A 1 114 ? -4.109 -22.101 -12.598 1.00 84.00 114 TYR A N 1
ATOM 915 C CA . TYR A 1 114 ? -3.456 -22.331 -11.304 1.00 84.00 114 TYR A CA 1
ATOM 916 C C . TYR A 1 114 ? -2.003 -21.832 -11.241 1.00 84.00 114 TYR A C 1
ATOM 918 O O . TYR A 1 114 ? -1.529 -21.517 -10.150 1.00 84.00 114 TYR A O 1
ATOM 926 N N . GLY A 1 115 ? -1.310 -21.698 -12.381 1.00 85.31 115 GLY A N 1
ATOM 927 C CA . GLY A 1 115 ? 0.035 -21.110 -12.442 1.00 85.31 115 GLY A CA 1
ATOM 928 C C . GLY A 1 115 ? 0.064 -19.645 -11.993 1.00 85.31 115 GLY A C 1
ATOM 929 O O . GLY A 1 115 ? 1.059 -19.172 -11.446 1.00 85.31 115 GLY A O 1
ATOM 930 N N . TYR A 1 116 ? -1.072 -18.955 -12.106 1.00 89.56 116 TYR A N 1
ATOM 931 C CA . TYR A 1 116 ? -1.239 -17.554 -11.727 1.00 89.56 116 TYR A CA 1
ATOM 932 C C . TYR A 1 116 ? -1.603 -17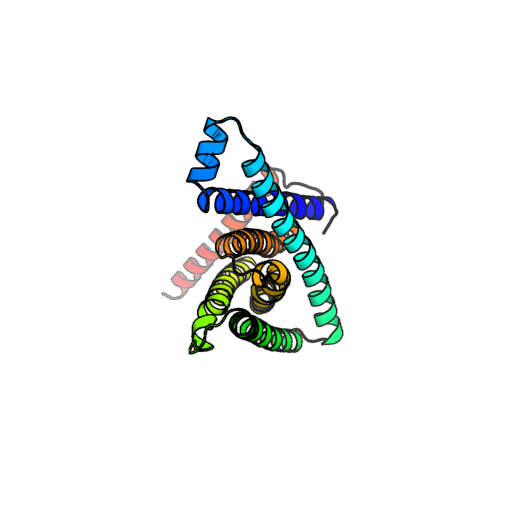.360 -10.246 1.00 89.56 116 TYR A C 1
ATOM 934 O O . TYR A 1 116 ? -1.705 -16.227 -9.777 1.00 89.56 116 TYR A O 1
ATOM 942 N N . ALA A 1 117 ? -1.756 -18.443 -9.473 1.00 93.69 117 ALA A N 1
ATOM 943 C CA . ALA A 1 117 ? -2.099 -18.370 -8.051 1.00 93.69 117 ALA A CA 1
ATOM 944 C C . ALA A 1 117 ? -0.945 -17.854 -7.170 1.00 93.69 117 ALA A C 1
ATOM 946 O O . ALA A 1 117 ? -1.179 -17.408 -6.047 1.00 93.69 117 ALA A O 1
ATOM 947 N N . ILE A 1 118 ? 0.300 -17.888 -7.656 1.00 93.06 118 ILE A N 1
ATOM 948 C CA . ILE A 1 118 ? 1.489 -17.529 -6.865 1.00 93.06 118 ILE A CA 1
ATOM 949 C C . ILE A 1 118 ? 1.408 -16.080 -6.362 1.00 93.06 118 ILE A C 1
ATOM 951 O O . ILE A 1 118 ? 1.584 -15.836 -5.171 1.00 93.06 118 ILE A O 1
ATOM 955 N N . MET A 1 119 ? 1.082 -15.129 -7.241 1.00 92.06 119 MET A N 1
ATOM 956 C CA . MET A 1 119 ? 0.945 -13.703 -6.902 1.00 92.06 119 MET A CA 1
ATOM 957 C C . MET A 1 119 ? -0.070 -13.441 -5.769 1.00 92.06 119 MET A C 1
ATOM 959 O O . MET A 1 119 ? 0.326 -12.891 -4.737 1.00 92.06 119 MET A O 1
ATOM 963 N N . PRO A 1 120 ? -1.351 -13.854 -5.880 1.00 96.12 120 PRO A N 1
ATOM 964 C CA . PRO A 1 120 ? -2.318 -13.678 -4.798 1.00 96.12 120 PRO A CA 1
ATOM 965 C C . PRO A 1 120 ? -1.935 -14.428 -3.521 1.00 96.12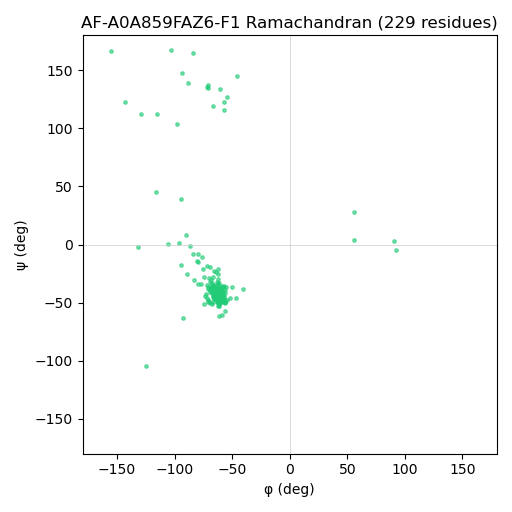 120 PRO A C 1
ATOM 967 O O . PRO A 1 120 ? -2.170 -13.916 -2.427 1.00 96.12 120 PRO A O 1
ATOM 970 N N . LEU A 1 121 ? -1.315 -15.609 -3.618 1.00 97.12 121 LEU A N 1
ATOM 971 C CA . LEU A 1 121 ? -0.873 -16.355 -2.438 1.00 97.12 121 LEU A CA 1
ATOM 972 C C . LEU A 1 121 ? 0.265 -15.649 -1.693 1.00 97.12 121 LEU A C 1
ATOM 974 O O . LEU A 1 121 ? 0.242 -15.608 -0.462 1.00 97.12 121 LEU A O 1
ATOM 978 N N . LEU A 1 122 ? 1.225 -15.054 -2.407 1.00 97.00 122 LEU A N 1
ATOM 979 C CA . LEU A 1 122 ? 2.280 -14.239 -1.801 1.00 97.00 122 LEU A CA 1
ATOM 980 C C . LEU A 1 122 ? 1.697 -12.994 -1.122 1.00 97.00 122 LEU A C 1
ATOM 982 O O . LEU A 1 122 ? 2.052 -12.702 0.024 1.00 97.00 122 LEU A O 1
ATOM 986 N N . LEU A 1 123 ? 0.753 -12.310 -1.778 1.00 98.00 123 LEU A N 1
ATOM 987 C CA . LEU A 1 123 ? 0.055 -11.160 -1.199 1.00 98.00 123 LEU A CA 1
ATOM 988 C C . LEU A 1 123 ? -0.720 -11.550 0.068 1.00 98.00 123 LEU A C 1
ATOM 990 O O . LEU A 1 123 ? -0.618 -10.870 1.091 1.00 98.00 123 LEU A O 1
ATOM 994 N N . LEU A 1 124 ? -1.449 -12.671 0.037 1.00 98.62 124 LEU A N 1
ATOM 995 C CA . LEU A 1 124 ? -2.160 -13.197 1.201 1.00 98.62 124 LEU A CA 1
ATOM 996 C C . LEU A 1 124 ? -1.190 -13.572 2.328 1.00 98.62 124 LEU A C 1
ATOM 998 O O . LEU A 1 124 ? -1.424 -13.209 3.480 1.00 98.62 124 LEU A O 1
ATOM 1002 N N . GLY A 1 125 ? -0.091 -14.260 2.014 1.00 98.69 125 GLY A N 1
ATOM 1003 C CA . GLY A 1 125 ? 0.943 -14.621 2.985 1.00 98.69 125 GLY A CA 1
ATOM 1004 C C . GLY A 1 125 ? 1.522 -13.392 3.687 1.00 98.69 125 GLY A C 1
ATOM 1005 O O . GLY A 1 125 ? 1.588 -13.348 4.917 1.00 98.69 125 GLY A O 1
ATOM 1006 N N . TYR A 1 126 ? 1.854 -12.352 2.921 1.00 98.62 126 TYR A N 1
ATOM 1007 C CA . TYR A 1 126 ? 2.317 -11.078 3.467 1.00 98.62 126 TYR A CA 1
ATOM 1008 C C . TYR A 1 126 ? 1.247 -10.395 4.334 1.00 98.62 126 TYR A C 1
ATOM 1010 O O . TYR A 1 126 ? 1.526 -9.978 5.461 1.00 98.62 126 TYR A O 1
ATOM 1018 N N . ALA A 1 127 ? -0.005 -10.349 3.868 1.00 98.75 127 ALA A N 1
ATOM 1019 C CA . ALA A 1 127 ? -1.126 -9.786 4.617 1.00 98.75 127 ALA A CA 1
ATOM 1020 C C . ALA A 1 127 ? -1.352 -10.495 5.964 1.00 98.75 127 ALA A C 1
ATOM 1022 O O . ALA A 1 127 ? -1.615 -9.833 6.971 1.00 98.75 127 ALA A O 1
ATOM 1023 N N . LEU A 1 128 ? -1.201 -11.824 6.013 1.00 98.69 128 LEU A N 1
ATOM 1024 C CA . LEU A 1 128 ? -1.291 -12.610 7.247 1.00 98.69 128 LEU A CA 1
ATOM 1025 C C . LEU A 1 128 ? -0.187 -12.236 8.245 1.00 98.69 128 LEU A C 1
ATOM 1027 O O . LEU A 1 128 ? -0.470 -12.091 9.437 1.00 98.69 128 LEU A O 1
ATOM 1031 N N . 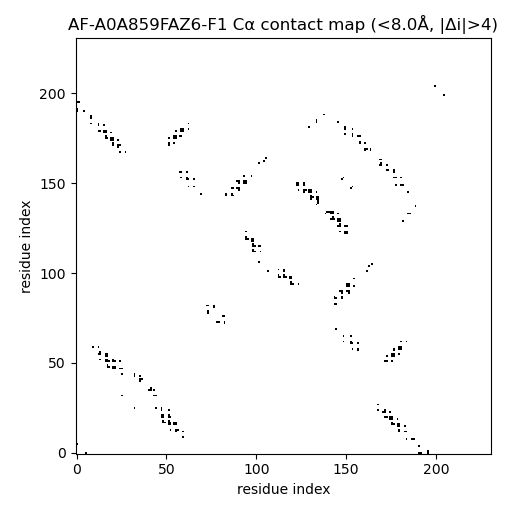ILE A 1 129 ? 1.048 -12.029 7.773 1.00 98.56 129 ILE A N 1
ATOM 1032 C CA . ILE A 1 129 ? 2.171 -11.581 8.613 1.00 98.56 129 ILE A CA 1
ATOM 1033 C C . ILE A 1 129 ? 1.864 -10.202 9.212 1.00 98.56 129 ILE A C 1
ATOM 1035 O O . ILE A 1 129 ? 1.955 -10.022 10.429 1.00 98.56 129 ILE A O 1
ATOM 1039 N N . VAL A 1 130 ? 1.439 -9.241 8.387 1.00 98.50 130 VAL A N 1
ATOM 1040 C CA . VAL A 1 130 ? 1.108 -7.880 8.846 1.00 98.50 130 VAL A CA 1
ATOM 1041 C C . VAL A 1 130 ? -0.066 -7.896 9.829 1.00 98.50 130 VAL A C 1
ATOM 1043 O O . VAL A 1 130 ? -0.002 -7.258 10.883 1.00 98.50 130 VAL A O 1
ATOM 1046 N N . ALA A 1 131 ? -1.116 -8.673 9.547 1.00 98.31 131 ALA A N 1
ATOM 1047 C CA . ALA A 1 131 ? -2.262 -8.832 10.439 1.00 98.31 131 ALA A CA 1
ATOM 1048 C C . ALA A 1 131 ? -1.870 -9.455 11.784 1.00 98.31 131 ALA A C 1
ATOM 1050 O O . ALA A 1 131 ? -2.342 -9.017 12.835 1.00 98.31 131 ALA A O 1
ATOM 1051 N N . TYR A 1 132 ? -0.965 -10.433 11.778 1.00 98.19 132 TYR A N 1
ATOM 1052 C CA . TYR A 1 132 ? -0.442 -11.029 13.000 1.00 98.19 132 TYR A CA 1
ATOM 1053 C C . TYR A 1 132 ? 0.342 -10.022 13.852 1.00 98.19 132 TYR A C 1
ATOM 1055 O O . TYR A 1 132 ? 0.102 -9.924 15.061 1.00 98.19 132 TYR A O 1
ATOM 1063 N N . ILE A 1 133 ? 1.226 -9.230 13.233 1.00 97.81 133 ILE A N 1
ATOM 1064 C CA . ILE A 1 133 ? 1.949 -8.142 13.912 1.00 97.81 133 ILE A CA 1
ATOM 1065 C C . ILE A 1 133 ? 0.944 -7.150 14.508 1.00 97.81 133 ILE A C 1
ATOM 1067 O O . ILE A 1 133 ? 1.016 -6.822 15.692 1.00 97.81 133 ILE A O 1
ATOM 1071 N N . LYS A 1 134 ? -0.057 -6.736 13.725 1.00 96.12 134 LYS A N 1
ATOM 1072 C CA . LYS A 1 134 ? -1.086 -5.790 14.163 1.00 96.12 134 LYS A CA 1
ATOM 1073 C C . LYS A 1 134 ? -1.855 -6.283 15.388 1.00 96.12 134 LYS A C 1
ATOM 1075 O O . LYS A 1 134 ? -2.040 -5.519 16.339 1.00 96.12 134 LYS A O 1
ATOM 1080 N N . VAL A 1 135 ? -2.291 -7.542 15.390 1.00 96.81 135 VAL A N 1
ATOM 1081 C CA . VAL A 1 135 ? -3.030 -8.144 16.513 1.00 96.81 135 VAL A CA 1
ATOM 1082 C C . VAL A 1 135 ? -2.180 -8.190 17.780 1.00 96.81 135 VAL A C 1
ATOM 1084 O O . VAL A 1 135 ? -2.702 -7.937 18.864 1.00 96.81 135 VAL A O 1
ATOM 1087 N N . ARG A 1 136 ? -0.873 -8.462 17.662 1.00 94.88 136 ARG A N 1
ATOM 1088 C CA . ARG A 1 136 ? 0.047 -8.449 18.812 1.00 94.88 136 ARG A CA 1
ATOM 1089 C C . ARG A 1 136 ? 0.157 -7.074 19.474 1.00 94.88 136 ARG A C 1
ATOM 1091 O O . ARG A 1 136 ? 0.383 -7.003 20.677 1.00 94.88 136 ARG A O 1
ATOM 1098 N N . GLU A 1 137 ? -0.010 -5.997 18.712 1.00 91.38 137 GLU A N 1
ATOM 1099 C CA . GLU A 1 137 ? 0.102 -4.617 19.208 1.00 91.38 137 GLU A CA 1
ATOM 1100 C C . GLU A 1 137 ? -1.244 -4.001 19.627 1.00 91.38 137 GLU A C 1
ATOM 1102 O O . GLU A 1 137 ? -1.285 -2.987 20.340 1.00 91.38 137 GLU A O 1
ATOM 1107 N N . THR A 1 138 ? -2.352 -4.596 19.179 1.00 92.31 138 THR A N 1
ATOM 1108 C CA . THR A 1 138 ? -3.723 -4.119 19.403 1.00 92.31 138 THR A CA 1
ATOM 1109 C C . THR A 1 138 ? -4.594 -5.193 20.045 1.00 92.31 138 THR A C 1
ATOM 1111 O O . THR A 1 138 ? -4.477 -5.423 21.245 1.00 92.31 138 THR A O 1
ATOM 1114 N N . ASP A 1 139 ? -5.478 -5.818 19.273 1.00 92.25 139 ASP A N 1
ATOM 1115 C CA . ASP A 1 139 ? -6.429 -6.821 19.724 1.00 92.25 139 ASP A CA 1
ATOM 1116 C C . ASP A 1 139 ? -6.840 -7.738 18.557 1.00 92.25 139 ASP A C 1
ATOM 1118 O O . ASP A 1 139 ? -6.584 -7.451 17.385 1.00 92.25 139 ASP A O 1
ATOM 1122 N N . ARG A 1 140 ? -7.487 -8.868 18.870 1.00 92.06 140 ARG A N 1
ATOM 1123 C CA . ARG A 1 140 ? -7.850 -9.890 17.871 1.00 92.06 140 ARG A CA 1
ATOM 1124 C C . ARG A 1 140 ? -8.882 -9.419 16.846 1.00 92.06 140 ARG A C 1
ATOM 1126 O O . ARG A 1 140 ? -8.933 -9.991 15.760 1.00 92.06 140 ARG A O 1
ATOM 1133 N N . SER A 1 141 ? -9.689 -8.404 17.153 1.00 91.62 141 SER A N 1
ATOM 1134 C CA . SE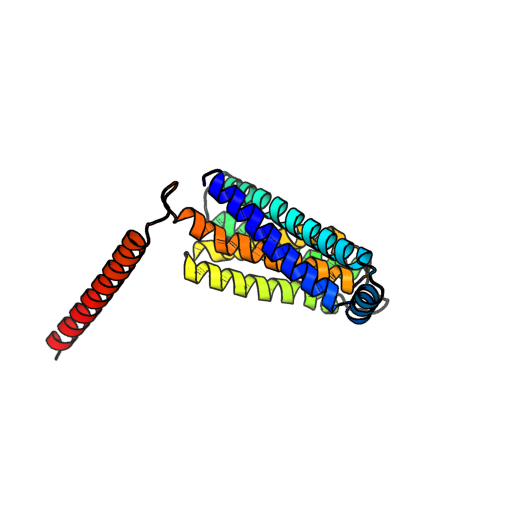R A 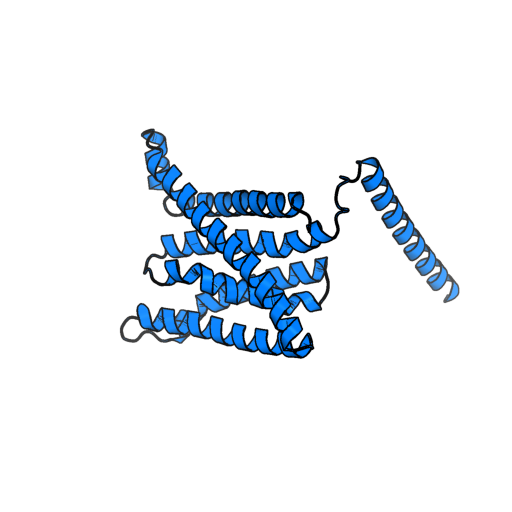1 141 ? -10.700 -7.903 16.217 1.00 91.62 141 SER A CA 1
ATOM 1135 C C . SER A 1 141 ? -10.081 -7.190 15.013 1.00 91.62 141 SER A C 1
ATOM 1137 O O . SER A 1 141 ? -10.715 -7.124 13.964 1.00 91.62 141 SER A O 1
ATOM 1139 N N . ALA A 1 142 ? -8.820 -6.750 15.114 1.00 94.44 142 ALA A N 1
ATOM 1140 C CA . ALA A 1 142 ? -8.091 -6.106 14.025 1.00 94.44 142 ALA A CA 1
ATOM 1141 C C . ALA A 1 142 ? -7.584 -7.077 12.940 1.00 94.44 142 ALA A C 1
ATOM 1143 O O . ALA A 1 142 ? -7.137 -6.614 11.890 1.00 94.44 142 ALA A O 1
ATOM 1144 N N . PHE A 1 143 ? -7.646 -8.398 13.157 1.00 97.56 143 PHE A N 1
ATOM 1145 C CA . PHE A 1 143 ? -7.057 -9.391 12.249 1.00 97.56 143 PHE A CA 1
ATOM 1146 C C . PHE A 1 143 ? -7.671 -9.351 10.842 1.00 97.56 143 PHE A C 1
ATOM 1148 O O . PHE A 1 143 ? -6.983 -9.036 9.875 1.00 97.56 143 PHE A O 1
ATOM 1155 N N . ILE A 1 144 ? -8.978 -9.609 10.737 1.00 97.88 144 ILE A N 1
ATOM 1156 C CA . ILE A 1 144 ? -9.703 -9.647 9.456 1.00 97.88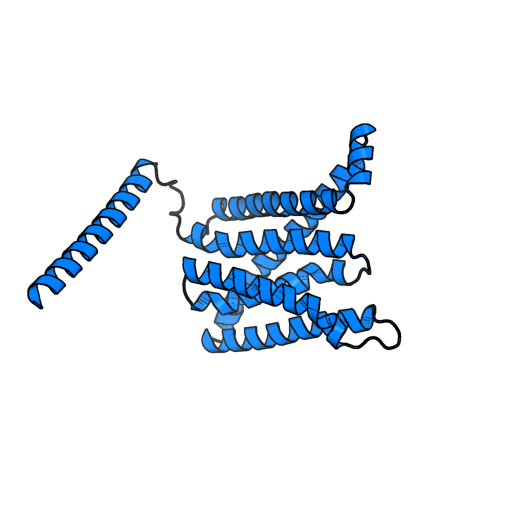 144 ILE A CA 1
ATOM 1157 C C . ILE A 1 144 ? -9.692 -8.274 8.759 1.00 97.88 144 ILE A C 1
ATOM 1159 O O . ILE A 1 144 ? -9.332 -8.234 7.584 1.00 97.88 144 ILE A O 1
ATOM 1163 N N . PRO A 1 145 ? -9.949 -7.146 9.458 1.00 97.50 145 PRO A N 1
ATOM 1164 C CA . PRO A 1 145 ? -9.808 -5.811 8.876 1.00 97.50 145 PRO A CA 1
ATOM 1165 C C . PRO A 1 145 ? -8.421 -5.542 8.278 1.00 97.50 145 PRO A C 1
ATOM 1167 O O . PRO A 1 145 ? -8.310 -4.889 7.244 1.00 97.50 145 PRO A O 1
ATOM 1170 N N . THR A 1 146 ? -7.355 -6.052 8.902 1.00 98.31 146 THR A N 1
ATOM 1171 C CA . THR A 1 146 ? -5.988 -5.867 8.391 1.00 98.31 146 THR A CA 1
ATOM 1172 C C . THR A 1 146 ? -5.734 -6.705 7.145 1.00 98.31 146 THR A C 1
ATOM 1174 O O . THR A 1 146 ? -5.178 -6.180 6.187 1.00 98.31 146 THR A O 1
ATOM 1177 N N . ILE A 1 147 ? -6.177 -7.967 7.114 1.00 98.69 147 ILE A N 1
ATOM 1178 C CA . ILE A 1 147 ? -6.066 -8.802 5.906 1.00 98.69 147 ILE A CA 1
ATOM 1179 C C . ILE A 1 147 ? -6.872 -8.182 4.768 1.00 98.69 147 ILE A C 1
ATOM 1181 O O . ILE A 1 147 ? -6.371 -8.076 3.656 1.00 98.69 147 ILE A O 1
ATOM 1185 N N . PHE A 1 148 ? -8.093 -7.722 5.052 1.00 98.62 148 PHE A N 1
ATOM 1186 C CA . PHE A 1 148 ? -8.937 -7.057 4.067 1.00 98.62 148 PHE A CA 1
ATOM 1187 C C . PHE A 1 148 ? -8.226 -5.855 3.455 1.00 98.62 148 PHE A C 1
ATOM 1189 O O . PHE A 1 148 ? -8.156 -5.745 2.237 1.00 98.62 148 PHE A O 1
ATOM 1196 N N . PHE A 1 149 ? -7.669 -4.977 4.288 1.00 98.62 149 PHE A N 1
ATOM 1197 C CA . PHE A 1 149 ? -6.937 -3.813 3.808 1.00 98.62 149 PHE A CA 1
ATOM 1198 C C . PHE A 1 149 ? -5.719 -4.223 2.966 1.00 98.62 149 PHE A C 1
ATOM 1200 O O . PHE A 1 149 ? -5.593 -3.805 1.819 1.00 98.62 149 PHE A O 1
ATOM 1207 N N . MET A 1 150 ? -4.873 -5.108 3.495 1.00 98.69 150 MET A N 1
ATOM 1208 C CA . MET A 1 150 ? -3.638 -5.512 2.822 1.00 98.69 150 MET A CA 1
ATOM 1209 C C . MET A 1 150 ? -3.870 -6.297 1.527 1.00 98.69 150 MET A C 1
ATOM 1211 O O . MET A 1 150 ? -3.019 -6.232 0.647 1.00 98.69 150 MET A O 1
ATOM 1215 N N . VAL A 1 151 ? -4.985 -7.020 1.394 1.00 98.62 151 VAL A N 1
ATOM 1216 C CA . VAL A 1 151 ? -5.317 -7.775 0.178 1.00 98.62 151 VAL A CA 1
ATOM 1217 C C . VAL A 1 151 ? -6.174 -6.941 -0.764 1.00 98.62 151 VAL A C 1
ATOM 1219 O O . VAL A 1 151 ? -5.744 -6.635 -1.868 1.00 98.62 151 VAL A O 1
ATOM 1222 N N . VAL A 1 152 ? -7.383 -6.565 -0.348 1.00 98.62 152 VAL A N 1
ATOM 1223 C CA . VAL A 1 152 ? -8.400 -5.989 -1.241 1.00 98.62 152 VAL A CA 1
ATOM 1224 C C . VAL A 1 152 ? -8.001 -4.589 -1.681 1.00 98.62 152 VAL A C 1
ATOM 1226 O O . VAL A 1 152 ? -8.034 -4.283 -2.868 1.00 98.62 152 VAL A O 1
ATOM 1229 N N . VAL A 1 153 ? -7.604 -3.741 -0.733 1.00 98.56 153 VAL A N 1
ATOM 1230 C CA . VAL A 1 153 ? -7.307 -2.336 -1.030 1.00 98.56 153 VAL A CA 1
ATOM 1231 C C . VAL A 1 153 ? -6.005 -2.232 -1.816 1.00 98.56 153 VAL A C 1
ATOM 1233 O O . VAL A 1 153 ? -6.015 -1.634 -2.886 1.00 98.56 153 VAL A O 1
ATOM 1236 N N . THR A 1 154 ? -4.953 -2.941 -1.392 1.00 98.50 154 THR A N 1
ATOM 1237 C CA . THR A 1 154 ? -3.711 -3.051 -2.178 1.00 98.50 154 THR A CA 1
ATOM 1238 C C . THR A 1 154 ? -3.963 -3.596 -3.587 1.00 98.50 154 THR A C 1
ATOM 1240 O O . THR A 1 154 ? -3.397 -3.080 -4.541 1.00 98.50 154 THR A O 1
ATOM 1243 N N . SER A 1 155 ? -4.822 -4.610 -3.758 1.00 97.88 155 SER A N 1
ATOM 1244 C CA . SER A 1 155 ? -5.116 -5.153 -5.095 1.00 97.88 155 SER A CA 1
ATOM 1245 C C . SER A 1 155 ? -5.787 -4.117 -5.993 1.00 97.88 155 SER A C 1
ATOM 1247 O O . SER A 1 155 ? -5.413 -4.002 -7.155 1.00 97.88 155 SER A O 1
ATOM 1249 N N . ILE A 1 156 ? -6.732 -3.331 -5.459 1.00 98.00 156 ILE A N 1
ATOM 1250 C CA . ILE A 1 156 ? -7.391 -2.242 -6.198 1.00 98.00 156 ILE A CA 1
ATOM 1251 C C . ILE A 1 156 ? -6.380 -1.158 -6.584 1.00 98.00 156 ILE A C 1
ATOM 1253 O O . ILE A 1 156 ? -6.371 -0.694 -7.722 1.00 98.00 156 ILE A O 1
ATOM 1257 N N . GLU A 1 157 ? -5.518 -0.768 -5.649 1.00 98.06 157 GLU A N 1
ATOM 1258 C CA . GLU A 1 157 ? -4.457 0.215 -5.881 1.00 98.06 157 GLU A CA 1
ATOM 1259 C C . GLU A 1 157 ? -3.458 -0.255 -6.939 1.00 98.06 157 GLU A C 1
ATOM 1261 O O . GLU A 1 157 ? -2.941 0.559 -7.698 1.00 98.06 157 GLU A O 1
ATOM 1266 N N . TRP A 1 158 ? -3.215 -1.563 -7.016 1.00 97.25 158 TRP A N 1
ATOM 1267 C CA . TRP A 1 158 ? -2.252 -2.168 -7.928 1.00 97.25 158 TRP A CA 1
ATOM 1268 C C . TRP A 1 158 ? -2.805 -2.425 -9.338 1.00 97.25 158 TRP A C 1
ATOM 1270 O O . TRP A 1 158 ? -2.030 -2.724 -10.246 1.00 97.25 158 TRP A O 1
ATOM 1280 N N . ILE A 1 159 ? -4.118 -2.251 -9.563 1.00 95.12 159 ILE A N 1
ATOM 1281 C CA . ILE A 1 159 ? -4.770 -2.445 -10.875 1.00 95.12 159 ILE A CA 1
ATOM 1282 C C . ILE A 1 159 ? -4.015 -1.772 -12.032 1.00 95.12 159 ILE A C 1
ATOM 1284 O O . ILE A 1 159 ? -3.851 -2.434 -13.058 1.00 95.12 159 ILE A O 1
ATOM 1288 N N . PRO A 1 160 ? -3.547 -0.509 -11.934 1.00 93.94 160 PRO A N 1
ATOM 1289 C CA . PRO A 1 160 ? -2.867 0.128 -13.056 1.00 93.94 160 PRO A CA 1
ATOM 1290 C C . PRO A 1 160 ? -1.592 -0.614 -13.476 1.00 93.94 160 PRO A C 1
ATOM 1292 O O . PRO A 1 160 ? -1.354 -0.751 -14.666 1.00 93.94 160 PRO A O 1
ATOM 1295 N N . ALA A 1 161 ? -0.820 -1.159 -12.529 1.00 94.06 161 ALA A N 1
ATOM 1296 C CA . ALA A 1 161 ? 0.370 -1.948 -12.850 1.00 94.06 161 ALA A CA 1
ATOM 1297 C C . ALA A 1 161 ? 0.023 -3.363 -13.319 1.00 94.06 161 ALA A C 1
ATOM 1299 O O . ALA A 1 161 ? 0.683 -3.895 -14.202 1.00 94.06 161 ALA A O 1
ATOM 1300 N N . LEU A 1 162 ? -1.042 -3.962 -12.778 1.00 92.19 162 LEU A N 1
ATOM 1301 C CA . LEU A 1 162 ? -1.512 -5.296 -13.170 1.00 92.19 162 LEU A CA 1
ATOM 1302 C C . LEU A 1 162 ? -1.963 -5.390 -14.630 1.00 92.19 162 LEU A C 1
ATOM 1304 O O . LEU A 1 162 ? -1.992 -6.495 -15.172 1.00 92.19 162 LEU A O 1
ATOM 1308 N N . ARG A 1 163 ? -2.306 -4.253 -15.245 1.00 91.12 163 ARG A N 1
ATOM 1309 C CA . ARG A 1 163 ? -2.670 -4.134 -16.664 1.00 91.12 163 ARG A CA 1
ATOM 1310 C C . ARG A 1 163 ? -1.474 -4.090 -17.607 1.00 91.12 163 ARG A C 1
ATOM 1312 O O . ARG A 1 163 ? -1.666 -4.278 -18.802 1.00 91.12 163 ARG A O 1
ATOM 1319 N N . GLU A 1 164 ? -0.275 -3.879 -17.081 1.00 90.94 164 GLU A N 1
ATOM 1320 C CA . GLU A 1 164 ? 0.954 -3.919 -17.860 1.00 90.94 164 GLU A CA 1
ATOM 1321 C C . GLU A 1 164 ? 1.572 -5.322 -17.792 1.00 90.94 164 GLU A C 1
ATOM 1323 O O . GLU A 1 164 ? 1.489 -6.021 -16.772 1.00 90.94 164 GLU A O 1
ATOM 1328 N N . ASN A 1 165 ? 2.231 -5.743 -18.875 1.00 87.94 165 ASN A N 1
ATOM 1329 C CA . ASN A 1 165 ? 3.012 -6.984 -18.885 1.00 87.94 165 ASN A CA 1
ATOM 1330 C C . ASN A 1 165 ? 4.497 -6.749 -18.576 1.00 87.94 165 ASN A C 1
ATOM 1332 O O . ASN A 1 165 ? 5.370 -7.360 -19.184 1.00 87.94 165 ASN A O 1
ATOM 1336 N N . ASP A 1 166 ? 4.781 -5.843 -17.644 1.00 91.81 166 ASP A N 1
ATOM 1337 C CA . ASP A 1 166 ? 6.139 -5.482 -17.249 1.00 91.81 166 ASP A CA 1
ATOM 1338 C C . ASP A 1 166 ? 6.379 -5.874 -15.785 1.00 91.81 166 ASP A C 1
ATOM 1340 O O . ASP A 1 166 ? 5.797 -5.309 -14.854 1.00 91.81 166 ASP A O 1
ATOM 1344 N N . MET A 1 167 ? 7.253 -6.862 -15.581 1.00 90.75 167 MET A N 1
ATOM 1345 C CA . MET A 1 167 ? 7.599 -7.357 -14.250 1.00 90.75 167 MET A CA 1
ATOM 1346 C C . MET A 1 167 ? 8.327 -6.304 -13.406 1.00 90.75 167 MET A C 1
ATOM 1348 O O . MET A 1 167 ? 8.095 -6.223 -12.199 1.00 90.75 167 MET A O 1
ATOM 1352 N N . THR A 1 168 ? 9.173 -5.475 -14.017 1.00 91.62 168 THR A N 1
ATOM 1353 C CA . THR A 1 168 ? 9.889 -4.395 -13.330 1.00 91.62 168 THR A CA 1
ATOM 1354 C C . THR A 1 168 ? 8.898 -3.354 -12.823 1.00 91.62 168 THR A C 1
ATOM 1356 O O . THR A 1 168 ? 8.940 -2.980 -11.646 1.00 91.62 168 THR A O 1
ATOM 1359 N N . PHE A 1 169 ? 7.930 -2.963 -13.655 1.00 93.00 169 PHE A N 1
ATOM 1360 C CA . PHE A 1 169 ? 6.871 -2.037 -13.252 1.00 93.00 169 PHE A CA 1
ATOM 1361 C C . PHE A 1 169 ? 5.971 -2.620 -12.152 1.00 93.00 169 PHE A C 1
ATOM 1363 O O . PHE A 1 169 ? 5.698 -1.953 -11.148 1.00 93.00 169 PHE A O 1
ATOM 1370 N N . LEU A 1 170 ? 5.571 -3.889 -12.288 1.00 94.31 170 LEU A N 1
ATOM 1371 C CA . LEU A 1 170 ? 4.778 -4.611 -11.288 1.00 94.31 170 LEU A CA 1
ATOM 1372 C C . LEU A 1 170 ? 5.469 -4.653 -9.924 1.00 94.31 170 LEU A C 1
ATOM 1374 O O . LEU A 1 170 ? 4.840 -4.336 -8.908 1.00 94.31 170 LEU A O 1
ATOM 1378 N N . LEU A 1 171 ? 6.750 -5.033 -9.905 1.00 94.94 171 LEU A N 1
ATOM 1379 C CA . LEU A 1 171 ? 7.549 -5.156 -8.688 1.00 94.94 171 LEU A CA 1
ATOM 1380 C C . LEU A 1 171 ? 7.816 -3.797 -8.039 1.00 94.94 171 LEU A C 1
ATOM 1382 O O . LEU A 1 171 ? 7.714 -3.674 -6.817 1.00 94.94 171 LEU A O 1
ATOM 1386 N N . ASN A 1 172 ? 8.109 -2.767 -8.834 1.00 94.12 172 ASN A N 1
ATOM 1387 C CA . ASN A 1 172 ? 8.286 -1.415 -8.314 1.00 94.12 172 ASN A CA 1
ATOM 1388 C C . ASN A 1 172 ? 7.007 -0.909 -7.62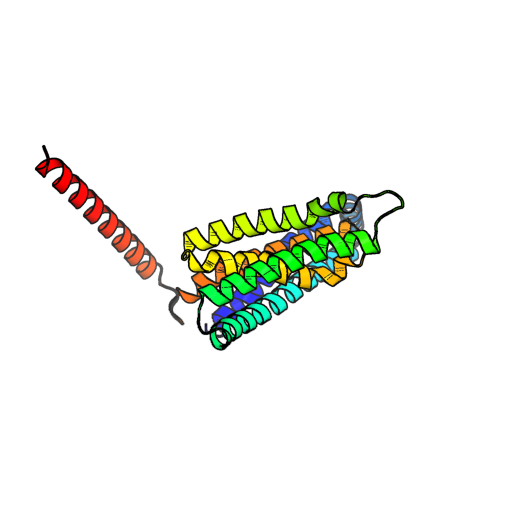2 1.00 94.12 172 ASN A C 1
ATOM 1390 O O . ASN A 1 172 ? 7.062 -0.432 -6.484 1.00 94.12 172 ASN A O 1
ATOM 1394 N N . ALA A 1 173 ? 5.856 -1.097 -8.274 1.00 97.12 173 ALA A N 1
ATOM 1395 C CA . ALA A 1 173 ? 4.556 -0.691 -7.758 1.00 97.12 173 ALA A CA 1
ATOM 1396 C C . ALA A 1 173 ? 4.193 -1.415 -6.453 1.00 97.12 173 ALA A C 1
ATOM 1398 O O . ALA A 1 173 ? 3.902 -0.770 -5.444 1.00 97.12 173 ALA A O 1
ATOM 1399 N N . ILE A 1 174 ? 4.242 -2.754 -6.437 1.00 97.50 174 ILE A N 1
ATOM 1400 C CA . ILE A 1 174 ? 3.796 -3.529 -5.271 1.00 97.50 174 ILE A CA 1
ATOM 1401 C C . ILE A 1 174 ? 4.673 -3.296 -4.048 1.00 97.50 174 ILE A C 1
ATOM 1403 O O . ILE A 1 174 ? 4.155 -3.259 -2.937 1.00 97.50 174 ILE A O 1
ATOM 1407 N N . VAL A 1 175 ? 5.982 -3.087 -4.218 1.00 97.88 175 VAL A N 1
ATOM 1408 C CA . VAL A 1 175 ? 6.870 -2.795 -3.085 1.00 97.88 175 VAL A CA 1
ATOM 1409 C C . VAL A 1 175 ? 6.509 -1.454 -2.451 1.00 97.88 175 VAL A C 1
ATOM 1411 O O . VAL A 1 175 ? 6.347 -1.391 -1.230 1.00 97.88 175 VAL A O 1
ATOM 1414 N N . ALA A 1 176 ? 6.318 -0.404 -3.255 1.00 97.94 176 ALA A N 1
ATOM 1415 C CA . ALA A 1 176 ? 5.904 0.903 -2.749 1.00 97.94 176 ALA A CA 1
ATOM 1416 C C . ALA A 1 176 ? 4.545 0.824 -2.027 1.00 97.94 176 ALA A C 1
ATOM 1418 O O . ALA A 1 176 ? 4.419 1.307 -0.898 1.00 97.94 176 ALA A O 1
ATOM 1419 N N . LEU A 1 177 ? 3.561 0.148 -2.636 1.00 98.56 177 LEU A N 1
ATOM 1420 C CA . LEU A 1 177 ? 2.225 -0.051 -2.065 1.00 98.56 177 LEU A CA 1
ATOM 1421 C C . LEU A 1 177 ? 2.270 -0.840 -0.751 1.00 98.56 177 LEU A C 1
ATOM 1423 O O . LEU A 1 177 ? 1.731 -0.389 0.258 1.00 98.56 177 LEU A O 1
ATOM 1427 N N . LEU A 1 178 ? 2.946 -1.993 -0.721 1.00 98.62 178 LEU A N 1
ATOM 1428 C CA . LEU A 1 178 ? 3.018 -2.841 0.471 1.00 98.62 178 LEU A CA 1
ATOM 1429 C C . LEU A 1 178 ? 3.707 -2.133 1.631 1.00 98.62 178 LEU A C 1
ATOM 1431 O O . LEU A 1 178 ? 3.227 -2.217 2.763 1.00 98.62 178 LEU A O 1
ATOM 1435 N N . VAL A 1 179 ? 4.803 -1.420 1.369 1.00 98.62 179 VAL A N 1
ATOM 1436 C CA . VAL A 1 179 ? 5.517 -0.666 2.403 1.00 98.62 179 VAL A CA 1
ATOM 1437 C C . VAL A 1 179 ? 4.644 0.468 2.946 1.00 98.62 179 VAL A C 1
ATOM 1439 O O . VAL A 1 179 ? 4.510 0.604 4.167 1.00 98.62 179 VAL A O 1
ATOM 1442 N N . ALA A 1 180 ? 4.006 1.241 2.064 1.00 98.69 180 ALA A N 1
ATOM 1443 C CA . ALA A 1 180 ? 3.119 2.335 2.447 1.00 98.69 180 ALA A CA 1
ATOM 1444 C C . ALA A 1 180 ? 1.914 1.839 3.268 1.00 98.69 180 ALA A C 1
ATOM 1446 O O . ALA A 1 180 ? 1.710 2.293 4.400 1.00 98.69 180 ALA A O 1
ATOM 1447 N N . ASN A 1 181 ? 1.180 0.850 2.754 1.00 98.75 181 ASN A N 1
ATOM 1448 C CA . ASN A 1 181 ? 0.000 0.276 3.405 1.00 98.75 181 ASN A CA 1
ATOM 1449 C C . ASN A 1 181 ? 0.354 -0.362 4.752 1.00 98.75 181 ASN A C 1
ATOM 1451 O O . ASN A 1 181 ? -0.335 -0.144 5.756 1.00 98.75 181 ASN A O 1
ATOM 1455 N N . THR A 1 182 ? 1.477 -1.083 4.823 1.00 98.69 182 THR A N 1
ATOM 1456 C CA . THR A 1 182 ? 1.964 -1.678 6.076 1.00 98.69 182 THR A CA 1
ATOM 1457 C C . THR A 1 182 ? 2.279 -0.607 7.113 1.00 98.69 182 THR A C 1
ATOM 1459 O O . THR A 1 182 ? 1.847 -0.712 8.266 1.00 98.69 182 THR A O 1
ATOM 1462 N N . TRP A 1 183 ? 2.988 0.454 6.719 1.00 98.31 183 TRP A N 1
ATOM 1463 C CA . TRP A 1 183 ? 3.282 1.565 7.619 1.00 98.31 183 TRP A CA 1
ATOM 1464 C C . TRP A 1 183 ? 1.997 2.204 8.150 1.00 98.31 183 TRP A C 1
ATOM 1466 O O . TRP A 1 183 ? 1.839 2.373 9.361 1.00 98.31 183 TRP A O 1
ATOM 1476 N N . GLN A 1 184 ? 1.032 2.490 7.278 1.00 98.06 184 GLN A N 1
ATOM 1477 C CA . GLN A 1 184 ? -0.221 3.129 7.669 1.00 98.06 184 GLN A CA 1
ATOM 1478 C C . GLN A 1 184 ? -1.042 2.281 8.638 1.00 98.06 184 GLN A C 1
ATOM 1480 O O . GLN A 1 184 ? -1.454 2.769 9.701 1.00 98.06 184 GLN A O 1
ATOM 1485 N N . ILE A 1 185 ? -1.256 1.001 8.312 1.00 97.31 185 ILE A N 1
ATOM 1486 C CA . ILE A 1 185 ? -2.092 0.122 9.130 1.00 97.31 185 ILE A CA 1
ATOM 1487 C C . ILE A 1 185 ? -1.446 -0.149 10.492 1.00 97.31 185 ILE A C 1
ATOM 1489 O O . ILE A 1 185 ? -2.148 -0.189 11.512 1.00 97.31 185 ILE A O 1
ATOM 1493 N N . LEU A 1 186 ? -0.115 -0.250 10.562 1.00 96.62 186 LEU A N 1
ATOM 1494 C CA . LEU A 1 186 ? 0.608 -0.467 11.815 1.00 96.62 186 LEU A CA 1
ATOM 1495 C C . LEU A 1 186 ? 0.777 0.820 12.634 1.00 96.62 186 LEU A C 1
ATOM 1497 O O . LEU A 1 186 ? 0.669 0.768 13.856 1.00 96.62 186 LEU A O 1
ATOM 1501 N N . VAL A 1 187 ? 0.933 2.000 12.037 1.00 94.88 187 VAL A N 1
ATOM 1502 C CA . VAL A 1 187 ? 1.165 3.239 12.806 1.00 94.88 187 VAL A CA 1
ATOM 1503 C C . VAL A 1 187 ? -0.123 3.876 13.326 1.00 94.88 187 VAL A C 1
ATOM 1505 O O . VAL A 1 187 ? -0.119 4.450 14.421 1.00 94.88 187 VAL A O 1
ATOM 1508 N N . LEU A 1 188 ? -1.254 3.719 12.629 1.00 91.56 188 LEU A N 1
ATOM 1509 C CA . LEU A 1 188 ? -2.507 4.409 12.971 1.00 91.56 188 LEU A CA 1
ATOM 1510 C C . LEU A 1 1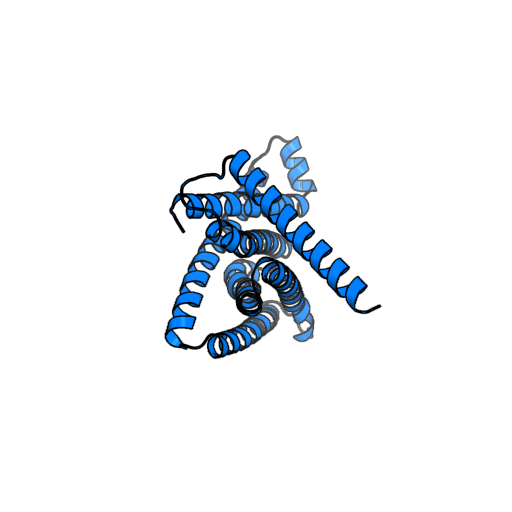88 ? -2.923 4.243 14.445 1.00 91.56 188 LEU A C 1
ATOM 1512 O O . LEU A 1 188 ? -3.276 5.208 15.124 1.00 91.56 188 LEU A O 1
ATOM 1516 N N . HIS A 1 189 ? -2.860 3.020 14.974 1.00 87.12 189 HIS A N 1
ATOM 1517 C CA . HIS A 1 189 ? -3.272 2.757 16.357 1.00 87.12 189 HIS A CA 1
ATOM 1518 C C . HIS A 1 189 ? -2.339 3.402 17.394 1.00 87.12 189 HIS A C 1
ATOM 1520 O O . HIS A 1 189 ? -2.792 3.808 18.464 1.00 87.12 189 HIS A O 1
ATOM 1526 N N . ARG A 1 190 ? -1.049 3.551 17.071 1.00 87.75 190 ARG A N 1
ATOM 1527 C CA . ARG A 1 190 ? -0.067 4.225 17.931 1.00 87.75 190 ARG A CA 1
ATOM 1528 C C . ARG A 1 190 ? -0.360 5.719 17.994 1.00 87.75 190 ARG A C 1
ATOM 1530 O O . ARG A 1 190 ? -0.363 6.298 19.078 1.00 87.75 190 ARG A O 1
ATOM 1537 N N . LEU A 1 191 ? -0.714 6.321 16.857 1.00 86.50 191 LEU A N 1
ATOM 1538 C CA . LEU A 1 191 ? -1.140 7.721 16.795 1.00 86.50 191 LEU A CA 1
ATOM 1539 C C . LEU A 1 191 ? -2.423 7.970 17.594 1.00 86.50 191 LEU A C 1
ATOM 1541 O O . LEU A 1 191 ? -2.548 9.012 18.239 1.00 86.50 191 LEU A O 1
ATOM 1545 N N . HIS A 1 192 ? -3.362 7.023 17.615 1.00 84.12 192 HIS A N 1
ATOM 1546 C CA . HIS A 1 192 ? -4.558 7.132 18.455 1.00 84.12 192 HIS A CA 1
ATOM 1547 C C . HIS A 1 192 ? -4.262 7.059 19.960 1.00 84.12 192 HIS A C 1
ATOM 1549 O O . HIS A 1 192 ? -4.923 7.756 20.724 1.00 84.12 192 HIS A O 1
ATOM 1555 N N . ARG A 1 193 ? -3.246 6.296 20.386 1.00 81.00 193 ARG A N 1
ATOM 1556 C CA . ARG A 1 193 ? -2.844 6.177 21.803 1.00 81.00 193 ARG A CA 1
ATOM 1557 C C . ARG A 1 193 ? -2.081 7.393 22.344 1.00 81.00 193 ARG A C 1
ATOM 1559 O O . ARG A 1 193 ? -2.028 7.592 23.556 1.00 81.00 193 ARG A O 1
ATOM 1566 N N . GLN A 1 194 ? -1.477 8.210 21.482 1.00 75.06 194 GLN A N 1
ATOM 1567 C CA . GLN A 1 194 ? -0.760 9.409 21.923 1.00 75.06 194 GLN A CA 1
ATOM 1568 C C . GLN A 1 194 ? -1.741 10.492 22.413 1.00 75.06 194 GLN A C 1
ATOM 1570 O O . GLN A 1 194 ? -2.709 10.785 21.707 1.00 75.06 194 GLN A O 1
ATOM 1575 N N . PRO A 1 195 ? -1.500 11.157 23.556 1.00 67.12 195 PRO A N 1
ATOM 1576 C CA . PRO A 1 195 ? -2.311 12.300 23.965 1.00 67.12 195 PRO A CA 1
ATOM 1577 C C . PRO A 1 195 ? -2.218 13.421 22.917 1.00 67.12 195 PRO A C 1
ATOM 1579 O O . PRO A 1 195 ? -1.143 13.737 22.406 1.00 67.12 195 PRO A O 1
ATOM 1582 N N . ASN A 1 196 ? -3.355 14.005 22.532 1.00 65.50 196 ASN A N 1
ATOM 1583 C CA . ASN A 1 196 ? -3.365 15.120 21.584 1.00 65.50 196 ASN A CA 1
ATOM 1584 C C . ASN A 1 196 ? -2.690 16.343 22.232 1.00 65.50 196 ASN A C 1
ATOM 1586 O O . ASN A 1 196 ? -3.173 16.843 23.241 1.00 65.50 196 ASN A O 1
ATOM 1590 N N . GLY A 1 197 ? -1.599 16.844 21.644 1.00 56.91 197 GLY A N 1
ATOM 1591 C CA . GLY A 1 197 ? -1.058 18.174 21.966 1.00 56.91 197 GLY A CA 1
ATOM 1592 C C . GLY A 1 197 ? -0.017 18.259 23.088 1.00 56.91 197 GLY A C 1
ATOM 1593 O O . GLY A 1 197 ? 0.462 19.354 23.355 1.00 56.91 197 GLY A O 1
ATOM 1594 N N . LYS A 1 198 ? 0.404 17.145 23.695 1.00 47.31 198 LYS A N 1
ATOM 1595 C CA . LYS A 1 198 ? 1.627 17.098 24.512 1.00 47.31 198 LYS A CA 1
ATOM 1596 C C . LYS A 1 198 ? 2.468 15.922 24.041 1.00 47.31 198 LYS A C 1
ATOM 1598 O O . LYS A 1 198 ? 2.062 14.776 24.223 1.00 47.31 198 LYS A O 1
ATOM 1603 N N . GLN A 1 199 ? 3.628 16.193 23.437 1.00 51.47 199 GLN A N 1
ATOM 1604 C CA . GLN A 1 199 ? 4.686 15.186 23.471 1.00 51.47 199 GLN A CA 1
ATOM 1605 C C . GLN A 1 199 ? 4.885 14.853 24.955 1.00 51.47 199 GLN A C 1
ATOM 1607 O O . GLN A 1 199 ? 4.998 15.788 25.756 1.00 51.47 199 GLN A O 1
ATOM 1612 N N . PRO A 1 200 ? 4.828 13.578 25.372 1.00 53.84 200 PRO A N 1
ATOM 1613 C CA . PRO A 1 200 ? 5.266 13.253 26.711 1.00 53.84 200 PRO A CA 1
ATOM 1614 C C . PRO A 1 200 ? 6.715 13.737 26.789 1.00 53.84 200 PRO A C 1
ATOM 1616 O O . PRO A 1 200 ? 7.563 13.290 26.022 1.00 53.84 200 PRO A O 1
ATOM 1619 N N . ASN A 1 201 ? 6.967 14.720 27.656 1.00 62.72 201 ASN A N 1
ATOM 1620 C CA . ASN A 1 201 ? 8.320 15.063 28.076 1.00 62.72 201 ASN A CA 1
ATOM 1621 C C . ASN A 1 201 ? 9.038 13.738 28.399 1.00 62.72 201 ASN A C 1
ATOM 1623 O O . ASN A 1 201 ? 8.392 12.815 28.898 1.00 62.72 201 ASN A O 1
ATOM 1627 N N . VAL A 1 202 ? 10.336 13.633 28.120 1.00 70.31 202 VAL A N 1
ATOM 1628 C CA . VAL A 1 202 ? 11.185 12.503 28.535 1.00 70.31 202 VAL A CA 1
ATOM 1629 C C . VAL A 1 202 ? 10.860 12.053 29.970 1.00 70.31 202 VAL A C 1
ATOM 1631 O O . VAL A 1 202 ? 10.712 10.861 30.211 1.00 70.31 202 VAL A O 1
ATOM 1634 N N . ALA A 1 203 ? 10.572 12.990 30.878 1.00 70.38 203 ALA A N 1
ATOM 1635 C CA . ALA A 1 203 ? 10.103 12.712 32.236 1.00 70.38 203 ALA A CA 1
ATOM 1636 C C . ALA A 1 203 ? 8.769 11.934 32.308 1.00 70.38 203 ALA A C 1
ATOM 1638 O O . ALA A 1 203 ? 8.617 11.029 33.117 1.00 70.38 203 ALA A O 1
ATOM 1639 N N . ALA A 1 204 ? 7.788 12.249 31.461 1.00 70.56 204 ALA A N 1
ATOM 1640 C CA . ALA A 1 204 ? 6.506 11.542 31.402 1.00 70.56 204 ALA A CA 1
ATOM 1641 C C . ALA A 1 204 ? 6.619 10.155 30.743 1.00 70.56 204 ALA A C 1
ATOM 1643 O O . ALA A 1 204 ? 5.821 9.269 31.052 1.00 70.56 204 ALA A O 1
ATOM 1644 N N . VAL A 1 205 ? 7.587 9.963 29.838 1.00 73.06 205 VAL A N 1
ATOM 1645 C CA . VAL A 1 205 ? 7.920 8.642 29.278 1.00 73.06 205 VAL A CA 1
ATOM 1646 C C . VAL A 1 205 ? 8.595 7.784 30.347 1.00 73.06 205 VAL A C 1
ATOM 1648 O O . VAL A 1 205 ? 8.110 6.693 30.629 1.00 73.06 205 VAL A O 1
ATOM 1651 N N . GLN A 1 206 ? 9.608 8.326 31.029 1.00 78.06 206 GLN A N 1
ATOM 1652 C CA . GLN A 1 206 ? 10.301 7.665 32.139 1.00 78.06 206 GLN A CA 1
ATOM 1653 C C . GLN A 1 206 ? 9.334 7.280 33.266 1.00 78.06 206 GLN A C 1
ATOM 1655 O O . GLN A 1 206 ? 9.336 6.141 33.713 1.00 78.06 206 GLN A O 1
ATOM 1660 N N . GLN A 1 207 ? 8.413 8.167 33.651 1.00 78.56 207 GLN A N 1
ATOM 1661 C CA . GLN A 1 207 ? 7.398 7.863 34.669 1.00 78.56 207 GLN A CA 1
ATOM 1662 C C . GLN A 1 207 ? 6.439 6.734 34.264 1.00 78.56 207 GLN A C 1
ATOM 1664 O O . GLN A 1 207 ? 5.940 6.007 35.126 1.00 78.56 207 GLN A O 1
ATOM 1669 N N . ARG A 1 208 ? 6.135 6.588 32.968 1.00 80.75 208 ARG A N 1
ATOM 1670 C CA . ARG A 1 208 ? 5.314 5.473 32.471 1.00 80.75 208 ARG A CA 1
ATOM 1671 C C . ARG A 1 208 ? 6.098 4.167 32.479 1.00 80.75 208 ARG A C 1
ATOM 1673 O O . ARG A 1 208 ? 5.568 3.171 32.958 1.00 80.75 208 ARG A O 1
ATOM 1680 N N . GLU A 1 209 ? 7.347 4.187 32.025 1.00 83.88 209 GLU A N 1
ATOM 1681 C CA . GLU A 1 209 ? 8.237 3.020 32.063 1.00 83.88 209 GLU A CA 1
ATOM 1682 C C . GLU A 1 209 ? 8.498 2.551 33.501 1.00 83.88 209 GLU A C 1
ATOM 1684 O O . GLU A 1 209 ? 8.441 1.356 33.790 1.00 83.88 209 GLU A O 1
ATOM 1689 N N . GLU A 1 210 ? 8.698 3.483 34.435 1.00 83.88 210 GLU A N 1
ATOM 1690 C CA . GLU A 1 210 ? 8.844 3.188 35.860 1.00 83.88 210 GLU A CA 1
ATOM 1691 C C . GLU A 1 210 ? 7.575 2.572 36.453 1.00 83.88 210 GLU A C 1
ATOM 1693 O O . GLU A 1 210 ? 7.664 1.587 37.191 1.00 83.88 210 GLU A O 1
ATOM 1698 N N . LYS A 1 211 ? 6.391 3.099 36.109 1.00 86.69 211 LYS A N 1
ATOM 1699 C CA . LYS A 1 211 ? 5.107 2.520 36.534 1.00 86.69 211 LYS A CA 1
ATOM 1700 C C . LYS A 1 211 ? 4.913 1.107 35.995 1.00 86.69 211 LYS A C 1
ATOM 1702 O O . LYS A 1 211 ? 4.624 0.204 36.776 1.00 86.69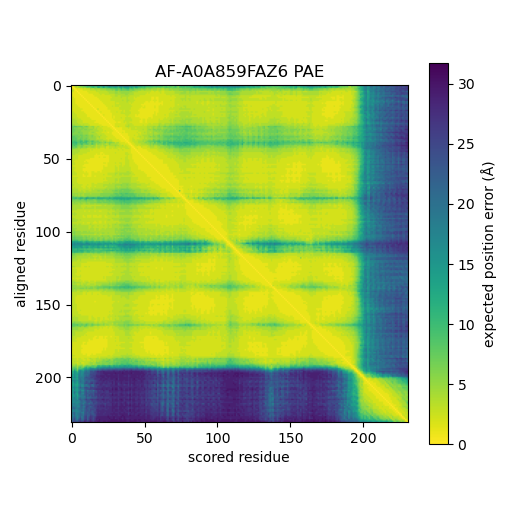 211 LYS A O 1
ATOM 1707 N N . GLU A 1 212 ? 5.144 0.886 34.704 1.00 87.19 212 GLU A N 1
ATOM 1708 C CA . GLU A 1 212 ? 5.036 -0.447 34.099 1.00 87.19 212 GLU A CA 1
ATOM 1709 C C . GLU A 1 212 ? 6.041 -1.436 34.714 1.00 87.19 212 GLU A C 1
ATOM 1711 O O . GLU A 1 212 ? 5.721 -2.605 34.952 1.00 87.19 212 GLU A O 1
ATOM 1716 N N . LEU A 1 213 ? 7.258 -0.983 35.033 1.00 87.62 213 LEU A N 1
ATOM 1717 C CA . LEU A 1 213 ? 8.260 -1.803 35.710 1.00 87.62 213 LEU A CA 1
ATOM 1718 C C . LEU A 1 213 ? 7.838 -2.148 37.147 1.00 87.62 213 LEU A C 1
ATOM 1720 O O . LEU A 1 213 ? 8.051 -3.278 37.601 1.00 87.62 213 LEU A O 1
ATOM 1724 N N . GLN A 1 214 ? 7.242 -1.198 37.872 1.00 85.38 214 GLN A N 1
ATOM 1725 C CA . GLN A 1 214 ? 6.720 -1.420 39.219 1.00 85.38 214 GLN A CA 1
ATOM 1726 C C . GLN A 1 214 ? 5.545 -2.399 39.217 1.00 85.38 214 GLN A C 1
ATOM 1728 O O . GLN A 1 214 ? 5.551 -3.338 40.015 1.00 85.38 214 GLN A O 1
ATOM 1733 N N . GLU A 1 215 ? 4.597 -2.254 38.294 1.00 87.81 215 GLU A N 1
ATOM 1734 C CA . GLU A 1 215 ? 3.469 -3.177 38.132 1.00 87.81 215 GLU A CA 1
ATOM 1735 C C . GLU A 1 215 ? 3.960 -4.601 37.831 1.00 87.81 215 GLU A C 1
ATOM 1737 O O . GLU A 1 215 ? 3.587 -5.553 38.522 1.00 87.81 215 GLU A O 1
ATOM 1742 N N . ARG A 1 216 ? 4.923 -4.760 36.911 1.00 90.19 216 ARG A N 1
ATOM 1743 C CA . ARG A 1 216 ? 5.547 -6.067 36.625 1.00 90.19 216 ARG A CA 1
ATOM 1744 C C . ARG A 1 216 ? 6.242 -6.674 37.849 1.00 90.19 216 ARG A C 1
ATOM 1746 O O . ARG A 1 216 ? 6.152 -7.884 38.079 1.00 90.19 216 ARG A O 1
ATOM 1753 N N . LYS A 1 217 ? 6.929 -5.862 38.664 1.00 87.62 217 LYS A N 1
ATOM 1754 C CA . LYS A 1 217 ? 7.568 -6.314 39.919 1.00 87.62 217 LYS A CA 1
ATOM 1755 C C . LYS A 1 217 ? 6.535 -6.713 40.979 1.00 87.62 217 LYS A C 1
ATOM 1757 O O . LYS A 1 217 ? 6.735 -7.707 41.689 1.00 87.62 217 LYS A O 1
ATOM 1762 N N . GLN A 1 218 ? 5.428 -5.984 41.085 1.00 85.31 218 GLN A N 1
ATOM 1763 C CA . GLN A 1 218 ? 4.320 -6.306 41.988 1.00 85.31 218 GLN A CA 1
ATOM 1764 C C . GLN A 1 218 ? 3.619 -7.607 41.576 1.00 85.31 218 GLN A C 1
ATOM 1766 O O . GLN A 1 218 ? 3.402 -8.486 42.412 1.00 85.31 218 GLN A O 1
ATOM 1771 N N . GLU A 1 219 ? 3.373 -7.816 40.284 1.00 86.81 219 GLU A N 1
ATOM 1772 C CA . GLU A 1 219 ? 2.810 -9.072 39.786 1.00 86.81 219 GLU A CA 1
ATOM 1773 C C . GLU A 1 219 ? 3.746 -10.265 40.018 1.00 86.81 219 GLU A C 1
ATOM 1775 O O . GLU A 1 219 ? 3.314 -11.339 40.454 1.00 86.81 219 GLU A O 1
ATOM 1780 N N . ALA A 1 220 ? 5.047 -10.094 39.765 1.00 86.12 220 ALA A N 1
ATOM 1781 C CA . ALA A 1 220 ? 6.041 -11.143 39.975 1.00 86.12 220 ALA A CA 1
ATOM 1782 C C . ALA A 1 220 ? 6.169 -11.528 41.460 1.00 86.12 220 ALA A C 1
ATOM 1784 O O . ALA A 1 220 ? 6.257 -12.715 41.801 1.00 86.12 220 ALA A O 1
ATOM 1785 N N . SER A 1 221 ? 6.142 -10.544 42.361 1.00 82.62 221 SER A N 1
ATOM 1786 C CA . SER A 1 221 ? 6.198 -10.779 43.807 1.00 82.62 221 SER A CA 1
ATOM 1787 C C . SER A 1 221 ? 4.904 -11.405 44.346 1.00 82.62 221 SER A C 1
ATOM 1789 O O . SER A 1 221 ? 4.974 -12.342 45.149 1.00 82.62 221 SER A O 1
ATOM 1791 N N . ALA A 1 222 ? 3.733 -11.005 43.841 1.00 84.38 222 ALA A N 1
ATOM 1792 C CA . ALA A 1 222 ? 2.453 -11.642 44.157 1.00 84.38 222 ALA A CA 1
ATOM 1793 C C . ALA A 1 222 ? 2.409 -13.115 43.703 1.00 84.38 222 ALA A C 1
ATOM 1795 O O . ALA A 1 222 ? 1.982 -13.993 44.462 1.00 84.38 222 ALA A O 1
ATOM 1796 N N . LYS A 1 223 ? 2.930 -13.422 42.505 1.00 83.81 223 LYS A N 1
ATOM 1797 C CA . LYS A 1 223 ? 3.067 -14.802 42.003 1.00 83.81 223 LYS A CA 1
ATOM 1798 C C . LYS A 1 223 ? 4.026 -15.638 42.864 1.00 83.81 223 LYS A C 1
ATOM 1800 O O . LYS A 1 223 ? 3.711 -16.788 43.175 1.00 83.81 223 LYS A O 1
ATOM 1805 N N . LYS A 1 224 ? 5.156 -15.073 43.316 1.00 81.12 224 LYS A N 1
ATOM 1806 C CA . LYS A 1 224 ? 6.092 -15.751 44.241 1.00 81.12 224 LYS A CA 1
ATOM 1807 C C . LYS A 1 224 ? 5.467 -16.027 45.615 1.00 81.12 224 LYS A C 1
ATOM 1809 O O . LYS A 1 224 ? 5.612 -17.138 46.124 1.00 81.12 224 LYS A O 1
ATOM 1814 N N . LYS A 1 225 ? 4.728 -15.071 46.196 1.00 78.31 225 LYS A N 1
ATOM 1815 C CA . LYS A 1 225 ? 4.007 -15.263 47.473 1.00 78.31 225 LYS A CA 1
ATOM 1816 C C . LYS A 1 225 ? 2.924 -16.344 47.370 1.00 78.31 225 LYS A C 1
ATOM 1818 O O . LYS A 1 225 ? 2.835 -17.188 48.258 1.00 78.31 225 LYS A O 1
ATOM 1823 N N . LYS A 1 226 ? 2.159 -16.386 46.271 1.00 77.00 226 LYS A N 1
ATOM 1824 C CA . LYS A 1 226 ? 1.180 -17.463 46.017 1.00 77.00 226 LYS A CA 1
ATOM 1825 C C . LYS A 1 226 ? 1.834 -18.843 45.879 1.00 77.00 226 LYS A C 1
ATOM 1827 O O . LYS A 1 226 ? 1.273 -19.811 46.375 1.00 77.00 226 LYS A O 1
ATOM 1832 N N . LYS A 1 227 ? 3.015 -18.945 45.254 1.00 75.19 227 LYS A N 1
ATOM 1833 C CA . LYS A 1 227 ? 3.767 -20.213 45.163 1.00 75.19 227 LYS A CA 1
ATOM 1834 C C . LYS A 1 227 ? 4.305 -20.689 46.518 1.00 75.19 227 LYS A C 1
ATOM 1836 O O . LYS A 1 227 ? 4.277 -21.883 46.773 1.00 75.19 227 LYS A O 1
ATOM 1841 N N . ARG A 1 228 ? 4.754 -19.776 47.388 1.00 71.31 228 ARG A N 1
ATOM 1842 C CA . ARG A 1 228 ? 5.224 -20.114 48.747 1.00 71.31 228 ARG A CA 1
ATOM 1843 C C . ARG A 1 228 ? 4.110 -20.552 49.700 1.00 71.31 228 ARG A C 1
ATOM 1845 O O . ARG A 1 228 ? 4.391 -21.334 50.583 1.00 71.31 228 ARG A O 1
ATOM 1852 N N . ARG A 1 229 ? 2.874 -20.074 49.521 1.00 69.56 229 ARG A N 1
ATOM 1853 C CA . ARG A 1 229 ? 1.702 -20.493 50.321 1.00 69.56 229 ARG A CA 1
ATOM 1854 C C . ARG A 1 229 ? 1.089 -21.839 49.898 1.00 69.56 229 ARG A C 1
ATOM 1856 O O . ARG A 1 229 ? 0.162 -22.296 50.548 1.00 69.56 229 ARG A O 1
ATOM 1863 N N . LYS A 1 230 ? 1.536 -22.416 48.777 1.00 63.84 230 LYS A N 1
ATOM 1864 C CA . LYS A 1 230 ? 1.066 -23.709 48.240 1.00 63.84 230 LYS A CA 1
ATOM 1865 C C . LYS A 1 230 ? 2.074 -24.854 48.442 1.00 63.84 230 LYS A C 1
ATOM 1867 O O . LYS A 1 230 ? 1.820 -25.953 47.962 1.00 63.84 230 LYS A O 1
ATOM 1872 N N . LYS A 1 231 ? 3.215 -24.574 49.072 1.00 51.75 231 LYS A N 1
ATOM 1873 C CA . LYS A 1 231 ? 4.172 -25.555 49.594 1.00 51.75 231 LYS A CA 1
ATOM 1874 C C . LYS A 1 231 ? 4.041 -25.558 51.107 1.00 51.75 231 LYS A C 1
ATOM 1876 O O . LYS A 1 231 ? 4.268 -26.636 51.678 1.00 51.75 231 LYS A O 1
#

Radius of gyration: 22.57 Å; Cα contacts (8 Å, |Δi|>4): 194; chains: 1; bounding box: 53×44×76 Å

Foldseek 3Di:
DDPVLVVVLLVVLLCFLLVQLLVLLCVLPVVVVVVCVVVVNCPSSVVSSVLSSVLSVLLVVLVVVLVVVVVVLCVVVVDLVVSLVVLVVLLVVLLLCQLVVLCVQDPDPPDDSVVSSPVSVVQLVLLQVLLVVQCVVPNPSSNSSSSSCSRVSLSVSLVVVSNDPDPSSSRSSSRSNNRSNSSNSNCVVVSVPDDPPDDQDPVNVVVVVVVVVVVVVVVVVVVVVVVVVVD